Protein 3LMB (pdb70)

Nearest PDB structures (foldseek):
  3lmb-assembly1_B  TM=9.863E-01  e=5.344E-30  Oleispira antarctica RB-8
  8ayv-assembly1_B  TM=9.147E-01  e=9.309E-15  Pseudomonas putida KT2440
  1sh8-assembly1_B  TM=7.689E-01  e=1.883E-09  Pseudomonas aeruginosa
  2qwz-assembly1_B  TM=7.324E-01  e=2.601E-06  Ruegeria sp. TM1040
  3e1e-assembly1_A  TM=7.367E-01  e=4.282E-06  Ruegeria pomeroyi

Secondary structure (DSSP, 8-state):
-PPPPHHHHHHHHHHHHHHH-HHHH---EEEEE-SSEEEEEE-SGGGB-TTSSB-HHHHHHHH------HHHHHHTT---EEEEEEE--B-S---S-EEEEEEPP-HHHHHHHHHHHHHHSEEEEEEEEEEES-TT----TTS--SEEEEEEEEEE--/----SHHHHHHHHHHHHHHH-HHHH---EEEEE-SSEEEEEE-SGGGB-TTSSB-HHHHHHHH------HHHHHHTT---EEEEEEE--B-S---S-EEEEEEPPPHHHHHHHHHHHHHHSEEEEEEEEEE-SSS-----SSSPPSEEEEEEEEEE--

Structure (mmCIF, N/CA/C/O backbone):
data_3LMB
#
_entry.id   3LMB
#
_cell.length_a   58.090
_cell.length_b   72.962
_cell.length_c   79.755
_cell.angle_alpha   90.00
_cell.angle_beta   90.00
_cell.angle_gamma   90.00
#
_symmetry.space_group_name_H-M   'P 21 21 21'
#
loop_
_entity.id
_entity.type
_entity.pdbx_description
1 polymer 'Uncharacterized protein'
2 water water
#
loop_
_atom_site.group_PDB
_atom_site.id
_atom_site.type_symbol
_atom_site.label_atom_id
_atom_site.label_alt_id
_atom_site.label_comp_id
_atom_site.label_asym_id
_atom_site.label_entity_id
_atom_site.label_seq_id
_atom_site.pdbx_PDB_ins_code
_atom_site.Cartn_x
_atom_site.Cartn_y
_atom_site.Cartn_z
_atom_site.occupancy
_atom_site.B_iso_or_equiv
_atom_site.auth_seq_id
_atom_site.auth_comp_id
_atom_site.auth_asym_id
_atom_site.auth_atom_id
_atom_site.pdbx_PDB_model_num
ATOM 9 N N . ASN A 1 2 ? 33.327 11.004 -13.059 1.00 22.96 2 ASN A N 1
ATOM 10 C CA . ASN A 1 2 ? 34.194 11.419 -11.925 1.00 18.59 2 ASN A CA 1
ATOM 11 C C . ASN A 1 2 ? 33.743 10.637 -10.694 1.00 15.55 2 ASN A C 1
ATOM 12 O O . ASN A 1 2 ? 32.646 10.064 -10.669 1.00 13.10 2 ASN A O 1
ATOM 17 N N . ALA A 1 3 ? 34.588 10.627 -9.668 1.00 12.23 3 ALA A N 1
ATOM 18 C CA . ALA A 1 3 ? 34.220 10.125 -8.357 1.00 10.25 3 ALA A CA 1
ATOM 19 C C . ALA A 1 3 ? 33.256 11.092 -7.660 1.00 10.10 3 ALA A C 1
ATOM 20 O O . ALA A 1 3 ? 33.135 12.295 -8.019 1.00 10.31 3 ALA A O 1
ATOM 22 N N . SER A 1 4 ? 32.476 10.641 -6.692 1.00 9.63 4 SER A N 1
ATOM 23 C CA . SER A 1 4 ? 31.642 11.637 -6.043 1.00 10.38 4 SER A CA 1
ATOM 24 C C . SER A 1 4 ? 32.516 12.691 -5.348 1.00 9.23 4 SER A C 1
ATOM 25 O O . SER A 1 4 ? 33.625 12.402 -4.924 1.00 8.15 4 SER A O 1
ATOM 28 N N . LEU A 1 5 ? 31.964 13.888 -5.226 1.00 7.92 5 LEU A N 1
ATOM 29 C CA . LEU A 1 5 ? 32.666 15.020 -4.660 1.00 9.69 5 LEU A CA 1
ATOM 30 C C . LEU A 1 5 ? 32.489 15.008 -3.145 1.00 8.75 5 LEU A C 1
ATOM 31 O O . LEU A 1 5 ? 31.449 14.600 -2.677 1.00 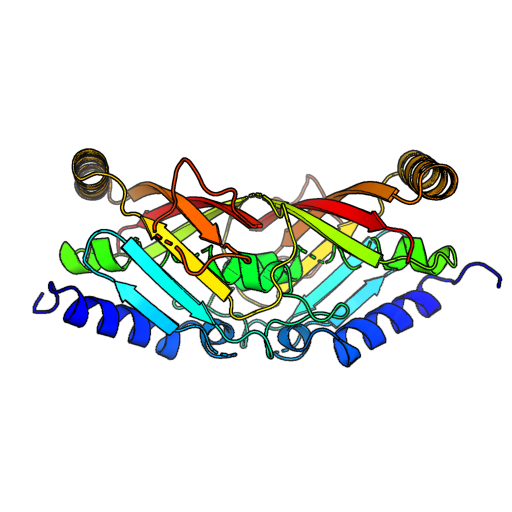6.83 5 LEU A O 1
ATOM 36 N N . THR A 1 6 ? 33.544 15.370 -2.402 1.00 7.84 6 THR A N 1
ATOM 37 C CA . THR A 1 6 ? 33.471 15.506 -0.945 1.00 7.05 6 THR A CA 1
ATOM 38 C C . THR A 1 6 ? 32.761 16.830 -0.575 1.00 8.66 6 THR A C 1
ATOM 39 O O . THR A 1 6 ? 32.521 17.687 -1.449 1.00 8.78 6 THR A O 1
ATOM 43 N N . PRO A 1 7 ? 32.356 16.982 0.715 1.00 10.03 7 PRO A N 1
ATOM 44 C CA . PRO A 1 7 ? 31.615 18.200 1.191 1.00 11.26 7 PRO A CA 1
ATOM 45 C C . PRO A 1 7 ? 32.355 19.533 0.895 1.00 11.64 7 PRO A C 1
ATOM 46 O O . PRO A 1 7 ? 31.748 20.493 0.388 1.00 12.38 7 PRO A O 1
ATOM 50 N N . ASP A 1 8 ? 33.652 19.554 1.110 1.00 12.78 8 ASP A N 1
ATOM 51 C CA . ASP A 1 8 ? 34.508 20.679 0.731 1.00 15.34 8 ASP A CA 1
ATOM 52 C C . ASP A 1 8 ? 34.486 21.023 -0.738 1.00 14.44 8 ASP A C 1
ATOM 53 O O . ASP A 1 8 ? 34.397 22.201 -1.114 1.00 14.51 8 ASP A O 1
ATOM 58 N N . GLN A 1 9 ? 34.663 20.019 -1.582 1.00 12.39 9 GLN A N 1
ATOM 59 C CA . GLN A 1 9 ? 34.633 20.250 -3.036 1.00 11.42 9 GLN A CA 1
ATOM 60 C C . GLN A 1 9 ? 33.308 20.767 -3.493 1.00 12.08 9 GLN A C 1
ATOM 61 O O . GLN A 1 9 ? 33.256 21.693 -4.279 1.00 13.06 9 GLN A O 1
ATOM 67 N N . VAL A 1 10 ? 32.200 20.218 -3.019 1.00 12.31 10 VAL A N 1
ATOM 68 C CA . VAL A 1 10 ? 30.960 20.721 -3.562 1.00 12.77 10 VAL A CA 1
ATOM 69 C C . VAL A 1 10 ? 30.523 22.068 -2.996 1.00 12.98 10 VAL A C 1
ATOM 70 O O . VAL A 1 10 ? 29.841 22.817 -3.666 1.00 12.78 10 VAL A O 1
ATOM 74 N N . SER A 1 11 ? 30.847 22.295 -1.748 1.00 13.54 11 SER A N 1
ATOM 75 C CA . SER A 1 11 ? 30.616 23.554 -1.073 1.00 16.02 11 SER A CA 1
ATOM 76 C C . SER A 1 11 ? 31.246 24.688 -1.922 1.00 16.79 11 SER A C 1
ATOM 77 O O . SER A 1 11 ? 30.599 25.737 -2.172 1.00 16.54 11 SER A O 1
ATOM 80 N N . LYS A 1 12 ? 32.455 24.455 -2.446 1.00 16.17 12 LYS A N 1
ATOM 81 C CA . LYS A 1 12 ? 33.053 25.456 -3.352 1.00 18.46 12 LYS A CA 1
ATOM 82 C C . LYS A 1 12 ? 32.225 25.726 -4.574 1.00 17.74 12 LYS A C 1
ATOM 83 O O . LYS A 1 12 ? 32.168 26.872 -5.053 1.00 17.96 12 LYS A O 1
ATOM 89 N N . LYS A 1 13 ? 31.656 24.667 -5.131 1.00 16.68 13 LYS A N 1
ATOM 90 C CA . LYS A 1 13 ? 30.817 24.811 -6.303 1.00 17.40 13 LYS A CA 1
ATOM 91 C C . LYS A 1 13 ? 29.610 25.688 -5.995 1.00 17.10 13 LYS A C 1
ATOM 92 O O . LYS A 1 13 ? 29.223 26.516 -6.818 1.00 18.15 13 LYS A O 1
ATOM 98 N N . LEU A 1 14 ? 29.007 25.519 -4.826 1.00 16.71 14 LEU A N 1
ATOM 99 C CA . LEU A 1 14 ? 27.807 26.296 -4.540 1.00 16.93 14 LEU A CA 1
ATOM 100 C C . LEU A 1 14 ? 28.226 27.767 -4.260 1.00 17.28 14 LEU A C 1
ATOM 101 O O . LEU A 1 14 ? 27.559 28.696 -4.666 1.00 16.83 14 LEU A O 1
ATOM 106 N N . LYS A 1 15 ? 29.367 27.956 -3.594 1.00 17.34 15 LYS A N 1
ATOM 107 C CA . LYS A 1 15 ? 29.894 29.305 -3.407 1.00 19.43 15 LYS A CA 1
ATOM 108 C C . LYS A 1 15 ? 30.037 30.009 -4.759 1.00 21.07 15 LYS A C 1
ATOM 109 O O . LYS A 1 15 ? 29.519 31.110 -4.949 1.00 21.04 15 LYS A O 1
ATOM 115 N N . GLN A 1 16 ? 30.741 29.370 -5.691 1.00 21.66 16 GLN A N 1
ATOM 116 C CA . GLN A 1 16 ? 30.872 29.890 -7.026 1.00 22.51 16 GLN A CA 1
ATOM 117 C C . GLN A 1 16 ? 29.536 30.135 -7.722 1.00 22.18 16 GLN A C 1
ATOM 118 O O . GLN A 1 16 ? 29.363 31.125 -8.385 1.00 24.46 16 GLN A O 1
ATOM 124 N N . PHE A 1 17 ? 28.607 29.207 -7.629 1.00 22.26 17 PHE A N 1
ATOM 125 C CA . PHE A 1 17 ? 27.284 29.383 -8.173 1.00 22.10 17 PHE A CA 1
ATOM 126 C C . PHE A 1 17 ? 26.551 30.687 -7.670 1.00 22.99 17 PHE A C 1
ATOM 127 O O . PHE A 1 17 ? 26.035 31.477 -8.496 1.00 22.27 17 PHE A O 1
ATOM 135 N N . PHE A 1 18 ? 26.519 30.931 -6.357 1.00 22.00 18 PHE A N 1
ATOM 136 C CA . PHE A 1 18 ? 25.757 32.079 -5.851 1.00 23.67 18 PHE A CA 1
ATOM 137 C C . PHE A 1 18 ? 26.367 33.331 -6.468 1.00 24.75 18 PHE A C 1
ATOM 138 O O . PHE A 1 18 ? 25.667 34.212 -6.977 1.00 25.05 18 PHE A O 1
ATOM 146 N N . SER A 1 19 ? 27.695 33.355 -6.443 1.00 25.44 19 SER A N 1
ATOM 147 C CA . SER A 1 19 ? 28.477 34.440 -6.957 1.00 26.68 19 SER A CA 1
ATOM 148 C C . SER A 1 19 ? 28.269 34.692 -8.476 1.00 26.41 19 SER A C 1
ATOM 149 O O . SER A 1 19 ? 28.065 35.838 -8.903 1.00 27.51 19 SER A O 1
ATOM 152 N N . ASP A 1 20 ? 28.326 33.640 -9.283 1.00 24.44 20 ASP A N 1
ATOM 153 C CA . ASP A 1 20 ? 28.184 33.766 -10.742 1.00 23.03 20 ASP A CA 1
ATOM 154 C C . ASP A 1 20 ? 26.748 34.108 -11.088 1.00 23.02 20 ASP A C 1
ATOM 155 O O . ASP A 1 20 ? 26.516 34.801 -12.063 1.00 20.73 20 ASP A O 1
ATOM 160 N N . HIS A 1 21 ? 25.778 33.578 -10.331 1.00 21.34 21 HIS A N 1
ATOM 161 C CA . HIS A 1 21 ? 24.418 33.574 -10.829 1.00 22.22 21 HIS A CA 1
ATOM 162 C C . HIS A 1 21 ? 23.322 34.310 -10.056 1.00 22.66 21 HIS A C 1
ATOM 163 O O . HIS A 1 21 ? 22.251 34.573 -10.651 1.00 24.56 21 HIS A O 1
ATOM 170 N N . LEU A 1 22 ? 23.520 34.643 -8.791 1.00 20.79 22 LEU A N 1
ATOM 171 C CA . LEU A 1 22 ? 22.352 35.139 -8.011 1.00 20.91 22 LEU A CA 1
ATOM 172 C C . LEU A 1 22 ? 22.735 36.480 -7.447 1.00 19.45 22 LEU A C 1
ATOM 173 O O . LEU A 1 22 ? 23.234 36.514 -6.353 1.00 20.29 22 LEU A O 1
ATOM 178 N N . PRO A 1 23 ? 22.583 37.579 -8.219 1.00 18.94 23 PRO A N 1
ATOM 179 C CA . PRO A 1 23 ? 23.051 38.877 -7.724 1.00 17.81 23 PRO A CA 1
ATOM 180 C C . PRO A 1 23 ? 22.488 39.217 -6.310 1.00 17.40 23 PRO A C 1
ATOM 181 O O . PRO A 1 23 ? 23.184 39.908 -5.502 1.00 16.80 23 PRO A O 1
ATOM 185 N N . ILE A 1 24 ? 21.272 38.751 -6.020 1.00 14.24 24 ILE A N 1
ATOM 186 C CA . ILE A 1 24 ? 20.612 39.019 -4.724 1.00 17.60 24 ILE A CA 1
ATOM 187 C C . ILE A 1 24 ? 21.484 38.470 -3.560 1.00 17.68 24 ILE A C 1
ATOM 188 O O . ILE A 1 24 ? 21.488 39.029 -2.455 1.00 16.58 24 ILE A O 1
ATOM 193 N N . SER A 1 25 ? 22.251 37.392 -3.826 1.00 18.86 25 SER A N 1
ATOM 194 C CA . SER A 1 25 ? 23.053 36.803 -2.749 1.00 18.91 25 SER A CA 1
ATOM 195 C C . SER A 1 25 ? 24.228 37.669 -2.418 1.00 19.02 25 SER A C 1
ATOM 196 O O . SER A 1 25 ? 24.641 37.756 -1.263 1.00 18.98 25 SER A O 1
ATOM 199 N N . GLN A 1 26 ? 24.742 38.369 -3.412 1.00 19.89 26 GLN A N 1
ATOM 200 C CA . GLN A 1 26 ? 25.857 39.268 -3.171 1.00 20.31 26 GLN A CA 1
ATOM 201 C C . GLN A 1 26 ? 25.336 40.533 -2.437 1.00 19.83 26 GLN A C 1
ATOM 202 O O . GLN A 1 26 ? 25.925 40.951 -1.424 1.00 19.11 26 GLN A O 1
ATOM 208 N N . PHE A 1 27 ? 24.217 41.118 -2.894 1.00 16.72 27 PHE A N 1
ATOM 209 C CA . PHE A 1 27 ? 23.581 42.176 -2.096 1.00 16.21 27 PHE A CA 1
ATOM 210 C C . PHE A 1 27 ? 23.363 41.802 -0.580 1.00 16.28 27 PHE A C 1
ATOM 211 O O . PHE A 1 27 ? 23.671 42.567 0.341 1.00 15.81 27 PHE A O 1
ATOM 227 N N . GLY A 1 29 ? 24.894 39.714 1.223 1.00 15.36 29 GLY A N 1
ATOM 228 C CA . GLY A 1 29 ? 26.079 39.202 1.939 1.00 16.21 29 GLY A CA 1
ATOM 229 C C . GLY A 1 29 ? 25.931 37.739 2.325 1.00 17.61 29 GLY A C 1
ATOM 230 O O . GLY A 1 29 ? 26.536 37.277 3.312 1.00 17.58 29 GLY A O 1
ATOM 231 N N . LEU A 1 30 ? 25.151 36.988 1.535 1.00 18.03 30 LEU A N 1
ATOM 232 C CA . LEU A 1 30 ? 24.861 35.601 1.878 1.00 20.80 30 LEU A CA 1
ATOM 233 C C . LEU A 1 30 ? 26.110 34.705 1.651 1.00 21.90 30 LEU A C 1
ATOM 234 O O . LEU A 1 30 ? 26.755 34.839 0.620 1.00 23.11 30 LEU A O 1
ATOM 239 N N . GLU A 1 31 ? 26.469 33.873 2.644 1.00 19.55 31 GLU A N 1
ATOM 240 C CA . GLU A 1 31 ? 27.693 33.080 2.571 1.00 20.42 31 GLU A CA 1
ATOM 241 C C . GLU A 1 31 ? 27.384 31.712 3.068 1.00 18.21 31 GLU A C 1
ATOM 242 O O . GLU A 1 31 ? 26.493 31.534 3.925 1.00 16.73 31 GLU A O 1
ATOM 248 N N . ILE A 1 32 ? 28.140 30.744 2.602 1.00 16.84 32 ILE A N 1
ATOM 249 C CA . ILE A 1 32 ? 28.050 29.402 3.250 1.00 16.60 32 ILE A CA 1
ATOM 250 C C . ILE A 1 32 ? 28.884 29.414 4.525 1.00 17.25 32 ILE A C 1
ATOM 251 O O . ILE A 1 32 ? 30.126 29.564 4.430 1.00 17.80 32 ILE A O 1
ATOM 256 N N . GLU A 1 33 ? 28.266 29.226 5.695 1.00 14.76 33 GLU A N 1
ATOM 257 C CA . GLU A 1 33 ? 29.025 29.125 6.915 1.00 15.32 33 GLU A CA 1
ATOM 258 C C . GLU A 1 33 ? 29.674 27.726 7.038 1.00 15.68 33 GLU A C 1
ATOM 259 O O . GLU A 1 33 ? 30.820 27.621 7.376 1.00 15.28 33 GLU A O 1
ATOM 265 N N . SER A 1 34 ? 28.934 26.658 6.770 1.00 15.64 34 SER A N 1
ATOM 266 C CA . SER A 1 34 ? 29.536 25.319 6.786 1.00 16.07 34 SER A CA 1
ATOM 267 C C . SER A 1 34 ? 28.690 24.348 6.022 1.00 15.71 34 SER A C 1
ATOM 268 O O . SER A 1 34 ? 27.450 24.551 5.896 1.00 15.80 34 SER A O 1
ATOM 271 N N . TYR A 1 35 ? 29.326 23.256 5.578 1.00 14.37 35 TYR A N 1
ATOM 272 C CA . TYR A 1 35 ? 28.589 22.159 4.964 1.00 14.40 35 TYR A CA 1
ATOM 273 C C . TYR A 1 35 ? 29.420 20.953 5.260 1.00 13.85 35 TYR A C 1
ATOM 274 O O . TYR A 1 35 ? 30.598 20.945 4.945 1.00 12.06 35 TYR A O 1
ATOM 283 N N . ASP A 1 36 ? 28.850 19.931 5.888 1.00 14.88 36 ASP A N 1
ATOM 284 C CA . ASP A 1 36 ? 29.656 18.737 6.206 1.00 15.43 36 ASP A CA 1
ATOM 285 C C . ASP A 1 36 ? 29.035 17.528 5.544 1.00 15.54 36 ASP A C 1
ATOM 286 O O . ASP A 1 36 ? 29.347 16.425 5.931 1.00 16.66 36 ASP A O 1
ATOM 291 N N . GLY A 1 37 ? 28.149 17.683 4.552 1.00 13.78 37 GLY A N 1
ATOM 292 C CA . GLY A 1 37 ? 27.473 16.495 3.980 1.00 14.33 37 GLY A CA 1
ATOM 293 C C . GLY A 1 37 ? 26.075 16.218 4.536 1.00 15.08 37 GLY A C 1
ATOM 294 O O . GLY A 1 37 ? 25.222 15.663 3.823 1.00 14.40 37 GLY A O 1
ATOM 295 N N . ASP A 1 38 ? 25.842 16.578 5.802 1.00 14.35 38 ASP A N 1
ATOM 296 C CA . ASP A 1 38 ? 24.535 16.308 6.479 1.00 15.70 38 ASP A CA 1
ATOM 297 C C . ASP A 1 38 ? 23.793 17.615 6.762 1.00 13.72 38 ASP A C 1
ATOM 298 O O . ASP A 1 38 ? 22.588 17.603 6.803 1.00 13.16 38 ASP A O 1
ATOM 303 N N . THR A 1 39 ? 24.537 18.707 6.921 1.00 12.22 39 THR A N 1
ATOM 304 C CA . THR A 1 39 ? 23.953 20.012 7.316 1.00 13.53 39 THR A CA 1
ATOM 305 C C . THR A 1 39 ? 24.588 21.135 6.514 1.00 13.62 39 THR A C 1
ATOM 306 O O . THR A 1 39 ? 25.822 21.194 6.407 1.00 11.57 39 THR A O 1
ATOM 310 N N . LEU A 1 40 ? 23.741 22.020 5.967 1.00 13.23 40 LEU A N 1
ATOM 311 C CA . LEU A 1 40 ? 24.181 23.200 5.307 1.00 13.07 40 LEU A CA 1
ATOM 312 C C . LEU A 1 40 ? 23.757 24.365 6.204 1.00 13.67 40 LEU A C 1
ATOM 313 O O . LEU A 1 40 ? 22.561 24.483 6.536 1.00 13.35 40 LEU A O 1
ATOM 318 N N . ILE A 1 41 ? 24.713 25.234 6.568 1.00 12.96 41 ILE A N 1
ATOM 319 C CA . ILE A 1 41 ? 24.372 26.495 7.235 1.00 14.17 41 ILE A CA 1
ATOM 320 C C . ILE A 1 41 ? 24.741 27.681 6.369 1.00 14.56 41 ILE A C 1
ATOM 321 O O . ILE A 1 41 ? 25.922 27.839 6.020 1.00 13.95 41 ILE A O 1
ATOM 326 N N . LEU A 1 42 ? 23.765 28.541 6.052 1.00 13.46 42 LEU A N 1
ATOM 327 C CA . LEU A 1 42 ? 24.060 29.804 5.359 1.00 14.29 42 LEU A CA 1
ATOM 328 C C . LEU A 1 42 ? 23.971 30.937 6.298 1.00 14.92 42 LEU A C 1
ATOM 329 O O . LEU A 1 42 ? 23.183 30.857 7.233 1.00 16.14 42 LEU A O 1
ATOM 334 N N . THR A 1 43 ? 24.772 32.012 6.098 1.00 16.32 43 THR A N 1
ATOM 335 C CA . THR A 1 43 ? 24.722 33.177 6.987 1.00 16.83 43 THR A CA 1
ATOM 336 C C . THR A 1 43 ? 24.656 34.465 6.183 1.00 16.24 43 THR A C 1
ATOM 337 O O . THR A 1 43 ? 25.233 34.544 5.107 1.00 15.82 43 THR A O 1
ATOM 341 N N . ALA A 1 44 ? 24.111 35.511 6.788 1.00 14.72 44 ALA A N 1
ATOM 342 C CA . A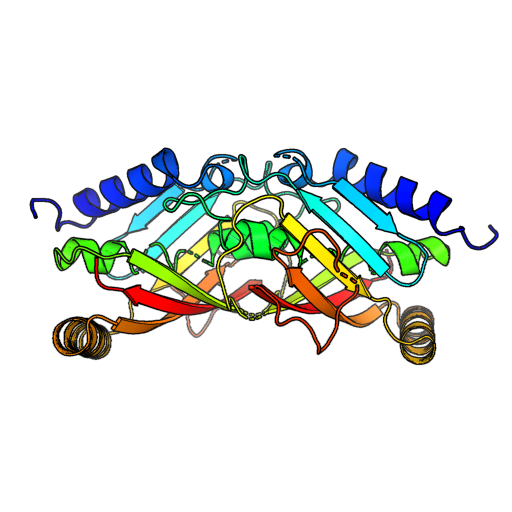LA A 1 44 ? 24.090 36.838 6.119 1.00 15.00 44 ALA A CA 1
ATOM 343 C C . ALA A 1 44 ? 24.055 37.896 7.179 1.00 13.88 44 ALA A C 1
ATOM 344 O O . ALA A 1 44 ? 23.440 37.700 8.224 1.00 16.08 44 ALA A O 1
ATOM 346 N N . PRO A 1 45 ? 24.761 39.011 6.963 1.00 13.40 45 PRO A N 1
ATOM 347 C CA . PRO A 1 45 ? 24.661 40.039 7.980 1.00 11.91 45 PRO A CA 1
ATOM 348 C C . PRO A 1 45 ? 23.282 40.677 8.011 1.00 12.75 45 PRO A C 1
ATOM 349 O O . PRO A 1 45 ? 22.528 40.619 7.022 1.00 12.61 45 PRO A O 1
ATOM 353 N N . LEU A 1 46 ? 22.976 41.330 9.132 1.00 13.36 46 LEU A N 1
ATOM 354 C CA . LEU A 1 46 ? 21.699 41.996 9.306 1.00 14.63 46 LEU A CA 1
ATOM 355 C C . LEU A 1 46 ? 21.514 43.247 8.432 1.00 14.88 46 LEU A C 1
ATOM 356 O O . LEU A 1 46 ? 20.397 43.473 7.934 1.00 13.16 46 LEU A O 1
ATOM 361 N N . GLU A 1 47 ? 22.580 44.059 8.279 1.00 14.33 47 GLU A N 1
ATOM 362 C CA . GLU A 1 47 ? 22.410 45.408 7.696 1.00 15.22 47 GLU A CA 1
ATOM 363 C C . GLU A 1 47 ? 21.687 45.449 6.299 1.00 14.84 47 GLU A C 1
ATOM 364 O O . GLU A 1 47 ? 20.796 46.269 6.091 1.00 15.72 47 GLU A O 1
ATOM 370 N N . PRO A 1 48 ? 22.048 44.569 5.358 1.00 13.59 48 PRO A N 1
ATOM 371 C CA . PRO A 1 48 ? 21.320 44.654 4.068 1.00 14.45 48 PRO A CA 1
ATOM 372 C C . PRO A 1 48 ? 19.896 44.065 4.148 1.00 15.08 48 PRO A C 1
ATOM 373 O O . PRO A 1 48 ? 19.055 44.310 3.263 1.00 13.87 48 PRO A O 1
ATOM 377 N N . ASN A 1 49 ? 19.646 43.301 5.216 1.00 13.94 49 ASN A N 1
ATOM 378 C CA . ASN A 1 49 ? 18.460 42.486 5.352 1.00 13.79 49 ASN A CA 1
ATOM 379 C C . ASN A 1 49 ? 17.517 42.976 6.443 1.00 14.35 49 ASN A C 1
ATOM 380 O O . ASN A 1 49 ? 16.735 42.190 6.980 1.00 14.46 49 ASN A O 1
ATOM 385 N N . ILE A 1 50 ? 17.581 44.272 6.730 1.00 13.33 50 ILE A N 1
ATOM 386 C CA . ILE A 1 50 ? 16.955 44.844 7.897 1.00 14.10 50 ILE A CA 1
ATOM 387 C C . ILE A 1 50 ? 15.588 45.411 7.492 1.00 14.32 50 ILE A C 1
ATOM 388 O O . ILE A 1 50 ? 15.314 45.643 6.284 1.00 14.18 50 ILE A O 1
ATOM 393 N N . ASN A 1 51 ? 14.731 45.633 8.487 1.00 15.56 51 ASN A N 1
ATOM 394 C CA . ASN A 1 51 ? 13.396 46.247 8.282 1.00 15.92 51 ASN A CA 1
ATOM 395 C C . ASN A 1 51 ? 13.331 47.526 9.091 1.00 16.05 51 ASN A C 1
ATOM 396 O O . ASN A 1 51 ? 14.357 48.006 9.600 1.00 14.99 51 ASN A O 1
ATOM 401 N N . ASP A 1 52 ? 12.127 48.049 9.266 1.00 16.70 52 ASP A N 1
ATOM 402 C CA . ASP A 1 52 ? 11.925 49.294 10.029 1.00 19.09 52 ASP A CA 1
ATOM 403 C C . ASP A 1 52 ? 12.148 49.155 11.523 1.00 20.11 52 ASP A C 1
ATOM 404 O O . ASP A 1 52 ? 12.314 50.142 12.190 1.00 19.81 52 ASP A O 1
ATOM 409 N N . LYS A 1 53 ? 12.133 47.937 12.056 1.00 20.41 53 LYS A N 1
ATOM 410 C CA . LYS A 1 53 ? 12.217 47.761 13.487 1.00 22.43 53 LYS A CA 1
ATOM 411 C C . LYS A 1 53 ? 13.642 47.402 13.836 1.00 22.31 53 LYS A C 1
ATOM 412 O O . LYS A 1 53 ? 13.886 46.985 14.944 1.00 21.35 53 LYS A O 1
ATOM 418 N N . GLN A 1 54 ? 14.587 47.536 12.902 1.00 22.29 54 GLN A N 1
ATOM 419 C CA . GLN A 1 54 ? 15.960 47.093 13.176 1.00 23.64 54 GLN A CA 1
ATOM 420 C C . GLN A 1 54 ? 16.103 45.574 13.386 1.00 22.10 54 GLN A C 1
ATOM 421 O O . GLN A 1 54 ? 17.028 45.136 14.061 1.00 23.14 54 GLN A O 1
ATOM 427 N N . THR A 1 55 ? 15.197 44.768 12.837 1.00 19.52 55 THR A N 1
ATOM 428 C CA . THR A 1 55 ? 15.330 43.335 12.927 1.00 18.74 55 THR A CA 1
ATOM 429 C C . THR A 1 55 ? 15.391 42.817 11.471 1.00 17.82 55 THR A C 1
ATOM 430 O O . THR A 1 55 ? 15.283 43.624 10.550 1.00 17.82 55 THR A O 1
ATOM 434 N N . ALA A 1 56 ? 15.559 41.514 11.267 1.00 15.73 56 ALA A N 1
ATOM 435 C CA . ALA A 1 56 ? 15.629 40.962 9.898 1.00 15.52 56 ALA A CA 1
ATOM 436 C C . ALA A 1 56 ? 14.274 41.060 9.194 1.00 15.86 56 ALA A C 1
ATOM 437 O O . ALA A 1 56 ? 13.237 40.698 9.787 1.00 16.49 56 ALA A O 1
ATOM 439 N N . PHE A 1 57 ? 14.253 41.617 7.981 1.00 14.47 57 PHE A N 1
ATOM 440 C CA . PHE A 1 57 ? 13.055 41.699 7.168 1.00 13.87 57 PHE A CA 1
ATOM 441 C C . PHE A 1 57 ? 12.559 40.264 6.800 1.00 14.70 57 PHE A C 1
ATOM 442 O O . PHE A 1 57 ? 13.384 39.420 6.418 1.00 14.17 57 PHE A O 1
ATOM 450 N N . GLY A 1 58 ? 11.245 40.003 6.849 1.00 12.68 58 GLY A N 1
ATOM 451 C CA . GLY A 1 58 ? 10.730 38.624 6.586 1.00 13.14 58 GLY A CA 1
ATOM 452 C C . GLY A 1 58 ? 11.064 38.062 5.210 1.00 14.10 58 GLY A C 1
ATOM 453 O O . GLY A 1 58 ? 11.230 36.859 5.022 1.00 15.10 58 GLY A O 1
ATOM 454 N N . GLY A 1 59 ? 11.183 38.940 4.234 1.00 15.64 59 GLY A N 1
ATOM 455 C CA . GLY A 1 59 ? 11.589 38.584 2.860 1.00 14.58 59 GLY A CA 1
ATOM 456 C C . GLY A 1 59 ? 13.035 38.105 2.770 1.00 16.06 59 GLY A C 1
ATOM 457 O O . GLY A 1 59 ? 13.334 37.173 1.999 1.00 15.18 59 GLY A O 1
ATOM 458 N N . SER A 1 60 ? 13.924 38.691 3.587 1.00 13.94 60 SER A N 1
ATOM 459 C CA . SER A 1 60 ? 15.320 38.278 3.581 1.00 14.42 60 SER A CA 1
ATOM 460 C C . SER A 1 60 ? 15.423 36.956 4.315 1.00 13.82 60 SER A C 1
ATOM 461 O O . SER A 1 60 ? 16.232 36.083 3.950 1.00 13.41 60 SER A O 1
ATOM 464 N N . LEU A 1 61 ? 14.617 36.815 5.377 1.00 11.84 61 LEU A N 1
ATOM 465 C CA . LEU A 1 61 ? 14.556 35.544 6.075 1.00 11.11 61 LEU A CA 1
ATOM 466 C C . LEU A 1 61 ? 14.121 34.406 5.118 1.00 11.00 61 LEU A C 1
ATOM 467 O O . LEU A 1 61 ? 14.694 33.298 5.097 1.00 11.51 61 LEU A O 1
ATOM 472 N N . TYR A 1 62 ? 13.070 34.663 4.350 1.00 11.72 62 TYR A N 1
ATOM 473 C CA . TYR A 1 62 ? 12.641 33.717 3.328 1.00 11.57 62 TYR A CA 1
ATOM 474 C C . TYR A 1 62 ? 13.747 33.447 2.313 1.00 12.28 62 TYR A C 1
ATOM 475 O O . TYR A 1 62 ? 13.997 32.274 1.919 1.00 11.67 62 TYR A O 1
ATOM 484 N N . ASN A 1 63 ? 14.393 34.489 1.814 1.00 10.65 63 ASN A N 1
ATOM 485 C CA . ASN A 1 63 ? 15.507 34.234 0.852 1.00 12.35 63 ASN A CA 1
ATOM 486 C C . ASN A 1 63 ? 16.583 33.344 1.439 1.00 12.35 63 ASN A C 1
ATOM 487 O O . ASN A 1 63 ? 17.042 32.435 0.779 1.00 13.81 63 ASN A O 1
ATOM 492 N N . ALA A 1 64 ? 16.948 33.550 2.697 1.00 12.57 64 ALA A N 1
ATOM 493 C CA . ALA A 1 64 ? 18.026 32.721 3.263 1.00 12.18 64 ALA A CA 1
ATOM 494 C C . ALA A 1 64 ? 17.567 31.243 3.348 1.00 12.17 64 ALA A C 1
ATOM 495 O O . ALA A 1 64 ? 18.339 30.315 3.095 1.00 11.22 64 ALA A O 1
ATOM 497 N N . ALA A 1 65 ? 16.315 31.005 3.762 1.00 12.30 65 ALA A N 1
ATOM 498 C CA . ALA A 1 65 ? 15.856 29.621 3.967 1.00 10.84 65 ALA A CA 1
ATOM 499 C C . ALA A 1 65 ? 15.626 28.948 2.597 1.00 13.23 65 ALA A C 1
ATOM 500 O O . ALA A 1 65 ? 15.895 27.754 2.423 1.00 15.15 65 ALA A O 1
ATOM 502 N N . VAL A 1 66 ? 15.007 29.681 1.657 1.00 11.60 66 VAL A N 1
ATOM 503 C CA . VAL A 1 66 ? 14.710 29.112 0.329 1.00 12.77 66 VAL A CA 1
ATOM 504 C C . VAL A 1 66 ? 16.019 28.738 -0.371 1.00 13.29 66 VAL A C 1
ATOM 505 O O . VAL A 1 66 ? 16.068 27.723 -1.045 1.00 14.06 66 VAL A O 1
ATOM 517 N N . ALA A 1 68 ? 18.981 28.119 1.316 1.00 12.50 68 ALA A N 1
ATOM 518 C CA . ALA A 1 68 ? 19.584 27.061 2.083 1.00 13.03 68 ALA A CA 1
ATOM 519 C C . ALA A 1 68 ? 19.049 25.685 1.582 1.00 13.45 68 ALA A C 1
ATOM 520 O O . ALA A 1 68 ? 19.826 24.785 1.330 1.00 13.05 68 ALA A O 1
ATOM 522 N N . CYS A 1 69 ? 17.731 25.549 1.398 1.00 13.01 69 CYS A N 1
ATOM 523 C CA . CYS A 1 69 ? 17.167 24.268 0.904 1.00 13.39 69 CYS A CA 1
ATOM 524 C C . CYS A 1 69 ? 17.535 24.021 -0.584 1.00 13.74 69 CYS A C 1
ATOM 525 O O . CYS A 1 69 ? 17.864 22.873 -0.972 1.00 14.05 69 CYS A O 1
ATOM 528 N N . TRP A 1 70 ? 17.494 25.084 -1.398 1.00 12.75 70 TRP A N 1
ATOM 529 C CA . TRP A 1 70 ? 17.879 25.000 -2.844 1.00 12.92 70 TRP A CA 1
ATOM 530 C C . TRP A 1 70 ? 19.370 24.577 -2.843 1.00 12.88 70 TRP A C 1
ATOM 531 O O . TRP A 1 70 ? 19.719 23.611 -3.510 1.00 14.19 70 TRP A O 1
ATOM 542 N N . GLY A 1 71 ? 20.188 25.219 -2.009 1.00 13.92 71 GLY A N 1
ATOM 543 C CA . GLY A 1 71 ? 21.613 24.871 -1.837 1.00 14.57 71 GLY A CA 1
ATOM 544 C C . GLY A 1 71 ? 21.847 23.424 -1.492 1.00 14.03 71 GLY A C 1
ATOM 545 O O . GLY A 1 71 ? 22.644 22.746 -2.119 1.00 13.66 71 GLY A O 1
ATOM 554 N N . VAL A 1 73 ? 19.892 20.834 -2.058 1.00 14.85 73 VAL A N 1
ATOM 555 C CA . VAL A 1 73 ? 19.523 20.007 -3.225 1.00 13.44 73 VAL A CA 1
ATOM 556 C C . VAL A 1 73 ? 20.623 20.107 -4.292 1.00 12.62 73 VAL A C 1
ATOM 557 O O . VAL A 1 73 ? 21.040 19.129 -4.904 1.00 12.12 73 VAL A O 1
ATOM 561 N N . TYR A 1 74 ? 21.097 21.302 -4.530 1.00 13.97 74 TYR A N 1
ATOM 562 C CA . TYR A 1 74 ? 22.181 21.488 -5.492 1.00 13.90 74 TYR A CA 1
ATOM 563 C C . TYR A 1 74 ? 23.414 20.691 -5.003 1.00 13.50 74 TYR A C 1
ATOM 564 O O . TYR A 1 74 ? 24.054 20.037 -5.787 1.00 14.66 74 TYR A O 1
ATOM 573 N N . LEU A 1 75 ? 23.759 20.784 -3.710 1.00 13.01 75 LEU A N 1
ATOM 574 C CA . LEU A 1 75 ? 24.938 20.040 -3.169 1.00 14.11 75 LEU A CA 1
ATOM 575 C C . LEU A 1 75 ? 24.818 18.531 -3.349 1.00 14.19 75 LEU A C 1
ATOM 576 O O . LEU A 1 75 ? 25.774 17.864 -3.804 1.00 14.92 75 LEU A O 1
ATOM 581 N N . LYS A 1 76 ? 23.640 17.998 -3.072 1.00 13.51 76 LYS A N 1
ATOM 582 C CA . LYS A 1 76 ? 23.454 16.522 -3.241 1.00 14.90 76 LYS A CA 1
ATOM 583 C C . LYS A 1 76 ? 23.543 16.083 -4.714 1.00 15.60 76 LYS A C 1
ATOM 584 O O . LYS A 1 76 ? 24.118 15.030 -5.064 1.00 14.63 76 LYS A O 1
ATOM 590 N N . THR A 1 77 ? 22.942 16.896 -5.584 1.00 14.18 77 THR A N 1
ATOM 591 C CA . THR A 1 77 ? 22.950 16.663 -7.023 1.00 17.14 77 THR A CA 1
ATOM 592 C C . THR A 1 77 ? 24.403 16.681 -7.569 1.00 15.04 77 THR A C 1
ATOM 593 O O . THR A 1 77 ? 24.833 15.775 -8.295 1.00 15.42 77 THR A O 1
ATOM 597 N N . GLN A 1 78 ? 25.152 17.715 -7.196 1.00 15.38 78 GLN A N 1
ATOM 598 C CA . GLN A 1 78 ? 26.563 17.864 -7.576 1.00 16.65 78 GLN A CA 1
ATOM 599 C C . GLN A 1 78 ? 27.436 16.810 -7.026 1.00 16.88 78 GLN A C 1
ATOM 600 O O . GLN A 1 78 ? 28.307 16.326 -7.753 1.00 17.15 78 GLN A O 1
ATOM 606 N N . GLU A 1 79 ? 27.237 16.455 -5.754 1.00 17.27 79 GLU A N 1
ATOM 607 C CA . GLU A 1 79 ? 28.061 15.392 -5.128 1.00 19.62 79 GLU A CA 1
ATOM 608 C C . GLU A 1 79 ? 27.985 14.174 -5.975 1.00 19.95 79 GLU A C 1
ATOM 609 O O . GLU A 1 79 ? 28.926 13.454 -6.107 1.00 21.38 79 GLU A O 1
ATOM 615 N N . GLU A 1 80 ? 26.834 14.000 -6.586 1.00 22.74 80 GLU A N 1
ATOM 616 C CA . GLU A 1 80 ? 26.526 12.824 -7.337 1.00 25.36 80 GLU A CA 1
ATOM 617 C C . GLU A 1 80 ? 26.811 12.970 -8.842 1.00 24.63 80 GLU A C 1
ATOM 618 O O . GLU A 1 80 ? 26.497 12.064 -9.603 1.00 23.44 80 GLU A O 1
ATOM 624 N N . ASN A 1 81 ? 27.409 14.103 -9.258 1.00 24.63 81 ASN A N 1
ATOM 625 C CA . ASN A 1 81 ? 27.730 14.369 -10.675 1.00 24.56 81 ASN A CA 1
ATOM 626 C C . ASN A 1 81 ? 26.520 14.276 -11.590 1.00 24.78 81 ASN A C 1
ATOM 627 O O . ASN A 1 81 ? 26.595 13.769 -12.691 1.00 23.75 81 ASN A O 1
ATOM 632 N N . ILE A 1 82 ? 25.394 14.767 -11.108 1.00 25.39 82 ILE A N 1
ATOM 633 C CA . ILE A 1 82 ? 24.163 14.832 -11.914 1.00 26.19 82 ILE A CA 1
ATOM 634 C C . ILE A 1 82 ? 24.114 16.198 -12.618 1.00 25.56 82 ILE A C 1
ATOM 635 O O . ILE A 1 82 ? 24.316 17.233 -11.982 1.00 26.09 82 ILE A O 1
ATOM 640 N N . ALA A 1 83 ? 23.925 16.187 -13.930 1.00 25.59 83 ALA A N 1
ATOM 641 C CA . ALA A 1 83 ? 23.705 17.432 -14.692 1.00 26.34 83 ALA A CA 1
ATOM 642 C C . ALA A 1 83 ? 22.182 17.646 -14.763 1.00 26.21 83 ALA A C 1
ATOM 643 O O . ALA A 1 83 ? 21.463 16.773 -15.244 1.00 25.80 83 ALA A O 1
ATOM 645 N N . CYS A 1 84 ? 21.696 18.768 -14.239 1.00 26.79 84 CYS A N 1
ATOM 646 C CA . CYS A 1 84 ? 20.237 19.008 -14.191 1.00 27.07 84 CYS A CA 1
ATOM 647 C C . CYS A 1 84 ? 19.906 20.480 -14.050 1.00 26.86 84 CYS A C 1
ATOM 648 O O . CYS A 1 84 ? 20.758 21.271 -13.712 1.00 27.20 84 CYS A O 1
ATOM 651 N N . ASN A 1 85 ? 18.667 20.848 -14.335 1.00 27.74 85 ASN A N 1
ATOM 652 C CA . ASN A 1 85 ? 18.150 22.156 -13.876 1.00 29.59 85 ASN A CA 1
ATOM 653 C C . ASN A 1 85 ? 17.340 21.992 -12.606 1.00 27.65 85 ASN A C 1
ATOM 654 O O . ASN A 1 85 ? 16.598 21.018 -12.465 1.00 28.51 85 ASN A O 1
ATOM 659 N N . GLN A 1 86 ? 17.445 22.958 -11.709 1.00 26.97 86 GLN A N 1
ATOM 660 C CA . GLN A 1 86 ? 16.789 22.845 -10.421 1.00 25.57 86 GLN A CA 1
ATOM 661 C C . GLN A 1 86 ? 15.951 24.077 -10.088 1.00 25.35 86 GLN A C 1
ATOM 662 O O . GLN A 1 86 ? 16.482 25.200 -10.069 1.00 25.20 86 GLN A O 1
ATOM 668 N N . VAL A 1 87 ? 14.662 23.860 -9.764 1.00 24.44 87 VAL A N 1
ATOM 669 C CA . VAL A 1 87 ? 13.715 24.997 -9.541 1.00 21.21 87 VAL A CA 1
ATOM 670 C C . VAL A 1 87 ? 13.050 24.798 -8.184 1.00 20.05 87 VAL A C 1
ATOM 671 O O . VAL A 1 87 ? 12.926 23.637 -7.757 1.00 20.88 87 VAL A O 1
ATOM 675 N N . VAL A 1 88 ? 12.649 25.865 -7.491 1.00 17.69 88 VAL A N 1
ATOM 676 C CA . VAL A 1 88 ? 11.729 25.684 -6.378 1.00 18.12 88 VAL A CA 1
ATOM 677 C C . VAL A 1 88 ? 10.322 25.581 -6.975 1.00 16.79 88 VAL A C 1
ATOM 678 O O . VAL A 1 88 ? 9.969 26.326 -7.897 1.00 17.33 88 VAL A O 1
ATOM 682 N N . THR A 1 89 ? 9.494 24.818 -6.319 1.00 14.40 89 THR A N 1
ATOM 683 C CA . THR A 1 89 ? 8.150 24.509 -6.706 1.00 14.01 89 THR A CA 1
ATOM 684 C C . THR A 1 89 ? 7.192 25.025 -5.594 1.00 13.57 89 THR A C 1
ATOM 685 O O . THR A 1 89 ? 6.005 25.408 -5.842 1.00 12.83 89 THR A O 1
ATOM 689 N N . GLU A 1 90 ? 7.696 25.047 -4.365 1.00 12.32 90 GLU A N 1
ATOM 690 C CA . GLU A 1 90 ? 6.898 25.572 -3.255 1.00 13.73 90 GLU A CA 1
ATOM 691 C C . GLU A 1 90 ? 7.779 25.993 -2.108 1.00 13.80 90 GLU A C 1
ATOM 692 O O . GLU A 1 90 ? 8.780 25.334 -1.837 1.00 14.23 90 GLU A O 1
ATOM 698 N N . GLY A 1 91 ? 7.430 27.103 -1.434 1.00 14.00 91 GLY A N 1
ATOM 699 C CA . GLY A 1 91 ? 8.181 27.566 -0.272 1.00 13.48 91 GLY A CA 1
ATOM 700 C C . GLY A 1 91 ? 7.260 28.225 0.772 1.00 13.07 91 GLY A C 1
ATOM 701 O O . GLY A 1 91 ? 6.639 29.251 0.493 1.00 14.70 91 GLY A O 1
ATOM 702 N N . ASN A 1 92 ? 7.135 27.619 1.948 1.00 12.15 92 ASN A N 1
ATOM 703 C CA . ASN A 1 92 ? 6.265 28.119 2.979 1.00 11.54 92 ASN A CA 1
ATOM 704 C C . ASN A 1 92 ? 7.016 28.518 4.246 1.00 12.15 92 ASN A C 1
ATOM 705 O O . ASN A 1 92 ? 7.795 27.742 4.734 1.00 11.24 92 ASN A O 1
ATOM 718 N N . LYS A 1 94 ? 6.717 30.277 8.266 1.00 12.08 94 LYS A N 1
ATOM 719 C CA . LYS A 1 94 ? 5.963 30.711 9.459 1.00 13.25 94 LYS A CA 1
ATOM 720 C C . LYS A 1 94 ? 6.959 31.601 10.239 1.00 15.26 94 LYS A C 1
ATOM 721 O O . LYS A 1 94 ? 8.098 31.127 10.522 1.00 13.11 94 LYS A O 1
ATOM 727 N N . TYR A 1 95 ? 6.552 32.838 10.588 1.00 13.76 95 TYR A N 1
ATOM 728 C CA . TYR A 1 95 ? 7.423 33.751 11.352 1.00 15.88 95 TYR A CA 1
ATOM 729 C C . TYR A 1 95 ? 7.035 33.678 12.817 1.00 16.11 95 TYR A C 1
ATOM 730 O O . TYR A 1 95 ? 5.929 33.989 13.161 1.00 18.25 95 TYR A O 1
ATOM 739 N N . ILE A 1 96 ? 7.907 33.219 13.664 1.00 16.08 96 ILE A N 1
ATOM 740 C CA . ILE A 1 96 ? 7.556 32.943 15.021 1.00 16.06 96 ILE A CA 1
ATOM 741 C C . ILE A 1 96 ? 8.108 34.063 15.872 1.00 16.50 96 ILE A C 1
ATOM 742 O O . ILE A 1 96 ? 7.405 34.549 16.743 1.00 15.45 96 ILE A O 1
ATOM 747 N N . ALA A 1 97 ? 9.351 34.502 15.630 1.00 14.48 97 ALA A N 1
ATOM 748 C CA . ALA A 1 97 ? 9.920 35.584 16.452 1.00 15.21 97 ALA A CA 1
ATOM 749 C C . ALA A 1 97 ? 10.907 36.390 15.623 1.00 14.98 97 ALA A C 1
ATOM 750 O O . ALA A 1 97 ? 11.386 35.893 14.627 1.00 15.02 97 ALA A O 1
ATOM 752 N N . PRO A 1 98 ? 11.217 37.637 16.027 1.00 16.58 98 PRO A N 1
ATOM 753 C CA . PRO A 1 98 ? 12.198 38.457 15.313 1.00 16.27 98 PRO A CA 1
ATOM 754 C C . PRO A 1 98 ? 13.606 37.833 15.260 1.00 15.60 98 PRO A C 1
ATOM 755 O O . PRO A 1 98 ? 14.024 37.083 16.152 1.00 14.26 98 PRO A O 1
ATOM 759 N N . VAL A 1 99 ? 14.336 38.142 14.202 1.00 15.36 99 VAL A N 1
ATOM 760 C CA . VAL A 1 99 ? 15.759 37.808 14.176 1.00 14.42 99 VAL A CA 1
ATOM 761 C C . VAL A 1 99 ? 16.488 39.137 14.382 1.00 15.71 99 VAL A C 1
ATOM 762 O O . VAL A 1 99 ? 16.286 40.098 13.603 1.00 14.15 99 VAL A O 1
ATOM 766 N N . TYR A 1 100 ? 17.355 39.176 15.398 1.00 14.43 100 TYR A N 1
ATOM 767 C CA . TYR A 1 100 ? 17.864 40.446 15.882 1.00 16.70 100 TYR A CA 1
ATOM 768 C C . TYR A 1 100 ? 19.294 40.796 15.407 1.00 16.93 100 TYR A C 1
ATOM 769 O O . TYR A 1 100 ? 19.750 41.926 15.617 1.00 17.26 100 TYR A O 1
ATOM 778 N N . GLY A 1 101 ? 20.023 39.837 14.857 1.00 16.46 101 GLY A N 1
ATOM 779 C CA . GLY A 1 101 ? 21.349 40.158 14.351 1.00 15.83 101 GLY A CA 1
ATOM 780 C C . GLY A 1 101 ? 21.597 39.310 13.131 1.00 15.71 101 GLY A C 1
ATOM 781 O O . GLY A 1 101 ? 20.740 39.195 12.258 1.00 15.26 101 GLY A O 1
ATOM 782 N N . ARG A 1 102 ? 22.765 38.668 13.107 1.00 15.16 102 ARG A N 1
ATOM 783 C CA . ARG A 1 102 ? 23.169 37.831 12.012 1.00 15.45 102 ARG A CA 1
ATOM 784 C C . ARG A 1 102 ? 22.168 36.701 11.743 1.00 14.64 102 ARG A C 1
ATOM 785 O O . ARG A 1 102 ? 21.646 36.078 12.651 1.00 15.59 102 ARG A O 1
ATOM 793 N N . ILE A 1 103 ? 21.901 36.468 10.478 1.00 14.57 103 ILE A N 1
ATOM 794 C CA . ILE A 1 103 ? 20.924 35.501 10.046 1.00 15.15 103 ILE A CA 1
ATOM 795 C C . ILE A 1 103 ? 21.644 34.182 9.721 1.00 16.73 103 ILE A C 1
ATOM 796 O O . ILE A 1 103 ? 22.547 34.188 8.882 1.00 17.18 103 ILE A O 1
ATOM 801 N N . ARG A 1 104 ? 21.240 33.088 10.366 1.00 15.80 104 ARG A N 1
ATOM 802 C CA . ARG A 1 104 ? 21.830 31.770 10.073 1.00 17.21 104 ARG A CA 1
ATOM 803 C C . ARG A 1 104 ? 20.702 30.787 9.747 1.00 15.38 104 ARG A C 1
ATOM 804 O O . ARG A 1 104 ? 19.849 30.545 10.584 1.00 15.63 104 ARG A O 1
ATOM 812 N N . ALA A 1 105 ? 20.704 30.255 8.542 1.00 15.15 105 ALA A N 1
ATOM 813 C CA . ALA A 1 105 ? 19.625 29.382 8.121 1.00 15.27 105 ALA A CA 1
ATOM 814 C C . ALA A 1 105 ? 20.252 28.008 8.028 1.00 14.97 105 ALA A C 1
ATOM 815 O O . ALA A 1 105 ? 21.285 27.831 7.344 1.00 14.89 105 ALA A O 1
ATOM 817 N N . ILE A 1 106 ? 19.602 27.055 8.671 1.00 13.00 106 ILE A N 1
ATOM 818 C CA . ILE A 1 106 ? 20.098 25.722 8.780 1.00 12.44 106 ILE A CA 1
ATOM 819 C C . ILE A 1 106 ? 19.164 24.765 8.038 1.00 12.98 106 ILE A C 1
ATOM 820 O O . ILE A 1 106 ? 17.962 24.763 8.263 1.00 12.23 106 ILE A O 1
ATOM 825 N N . CYS A 1 107 ? 19.747 23.901 7.217 1.00 12.17 107 CYS A N 1
ATOM 826 C CA . CYS A 1 107 ? 18.983 22.907 6.451 1.00 14.05 107 CYS A CA 1
ATOM 827 C C . CYS A 1 107 ? 19.728 21.553 6.615 1.00 13.34 107 CYS A C 1
ATOM 828 O O . CYS A 1 107 ? 20.963 21.527 6.404 1.00 11.94 107 CYS A O 1
ATOM 831 N N . HIS A 1 108 ? 19.005 20.446 6.847 1.00 14.07 108 HIS A N 1
ATOM 832 C CA . HIS A 1 108 ? 19.595 19.076 6.852 1.00 15.34 108 HIS A CA 1
ATOM 833 C C . HIS A 1 108 ? 19.326 18.288 5.549 1.00 16.25 108 HIS A C 1
ATOM 834 O O . HIS A 1 108 ? 18.303 18.493 4.885 1.00 17.38 108 HIS A O 1
ATOM 841 N N . ALA A 1 109 ? 20.230 17.373 5.219 1.00 16.32 109 ALA A N 1
ATOM 842 C CA . ALA A 1 109 ? 20.098 16.501 4.073 1.00 17.17 109 ALA A CA 1
ATOM 843 C C . ALA A 1 109 ? 18.852 15.670 4.275 1.00 18.83 109 ALA A C 1
ATOM 844 O O . ALA A 1 109 ? 18.613 15.239 5.366 1.00 18.80 109 ALA A O 1
ATOM 846 N N . PRO A 1 110 ? 18.031 15.453 3.220 1.00 21.24 110 PRO A N 1
ATOM 847 C CA . PRO A 1 110 ? 16.921 14.482 3.352 1.00 22.62 110 PRO A CA 1
ATOM 848 C C . PRO A 1 110 ? 17.507 13.093 3.655 1.00 24.00 110 PRO A C 1
ATOM 849 O O . PRO A 1 110 ? 18.697 12.874 3.390 1.00 23.09 110 PRO A O 1
ATOM 853 N N . ASP A 1 111 ? 16.691 12.178 4.185 1.00 26.84 111 ASP A N 1
ATOM 854 C CA . ASP A 1 111 ? 17.107 10.731 4.357 1.00 30.45 111 ASP A CA 1
ATOM 855 C C . ASP A 1 111 ? 17.818 10.099 3.177 1.00 29.92 111 ASP A C 1
ATOM 856 O O . ASP A 1 111 ? 17.489 10.421 2.039 1.00 27.14 111 ASP A O 1
ATOM 861 N N . GLU A 1 112 ? 18.779 9.213 3.470 1.00 31.13 112 GLU A N 1
ATOM 862 C CA . GLU A 1 112 ? 19.531 8.480 2.459 1.00 33.84 112 GLU A CA 1
ATOM 863 C C . GLU A 1 112 ? 18.555 7.711 1.529 1.00 33.40 112 GLU A C 1
ATOM 864 O O . GLU A 1 112 ? 18.784 7.654 0.324 1.00 33.14 112 GLU A O 1
ATOM 870 N N . GLU A 1 113 ? 17.460 7.185 2.087 1.00 33.42 113 GLU A N 1
ATOM 871 C CA . GLU A 1 113 ? 16.403 6.484 1.298 1.00 34.32 113 GLU A CA 1
ATOM 872 C C . GLU A 1 113 ? 15.668 7.418 0.309 1.00 32.89 113 GLU A C 1
ATOM 873 O O . GLU A 1 113 ? 15.488 7.142 -0.899 1.00 31.45 113 GLU A O 1
ATOM 879 N N . GLU A 1 114 ? 15.257 8.544 0.860 1.00 32.75 114 GLU A N 1
ATOM 880 C CA . GLU A 1 114 ? 14.686 9.657 0.112 1.00 32.10 114 GLU A CA 1
ATOM 881 C C . GLU A 1 114 ? 15.554 10.142 -1.038 1.00 29.81 114 GLU A C 1
ATOM 882 O O . GLU A 1 114 ? 15.070 10.347 -2.147 1.00 28.19 114 GLU A O 1
ATOM 888 N N . LEU A 1 115 ? 16.838 10.356 -0.753 1.00 27.52 115 LEU A N 1
ATOM 889 C CA . LEU A 1 115 ? 17.781 10.770 -1.776 1.00 27.21 115 LEU A CA 1
ATOM 890 C C . LEU A 1 115 ? 17.885 9.709 -2.891 1.00 26.20 115 LEU A C 1
ATOM 891 O O . LEU A 1 115 ? 17.816 10.007 -4.086 1.00 27.11 115 LEU A O 1
ATOM 896 N N . ALA A 1 116 ? 18.012 8.459 -2.489 1.00 25.85 116 ALA A N 1
ATOM 897 C CA . ALA A 1 116 ? 18.116 7.337 -3.432 1.00 24.89 116 ALA A CA 1
ATOM 898 C C . ALA A 1 116 ? 16.901 7.245 -4.371 1.00 23.47 116 ALA A C 1
ATOM 899 O O . ALA A 1 116 ? 17.048 7.122 -5.584 1.00 22.32 116 ALA A O 1
ATOM 901 N N . ASN A 1 117 ? 15.709 7.331 -3.800 1.00 23.56 117 ASN A N 1
ATOM 902 C CA . ASN A 1 117 ? 14.489 7.331 -4.601 1.00 24.18 117 ASN A CA 1
ATOM 903 C C . ASN A 1 117 ? 14.373 8.540 -5.500 1.00 23.57 117 ASN A C 1
ATOM 904 O O . ASN A 1 117 ? 13.928 8.440 -6.624 1.00 24.86 117 ASN A O 1
ATOM 909 N N . PHE A 1 118 ? 14.794 9.692 -5.012 1.00 21.86 118 PHE A N 1
ATOM 910 C CA . PHE A 1 118 ? 14.774 10.911 -5.786 1.00 20.77 118 PHE A CA 1
ATOM 911 C C . PHE A 1 118 ? 15.723 10.808 -7.034 1.00 20.93 118 PHE A C 1
ATOM 912 O O . PHE A 1 118 ? 15.315 11.128 -8.145 1.00 19.18 118 PHE A O 1
ATOM 920 N N . PHE A 1 119 ? 16.972 10.401 -6.842 1.00 22.04 119 PHE A N 1
ATOM 921 C CA . PHE A 1 119 ? 17.925 10.241 -7.999 1.00 25.04 119 PHE A CA 1
ATOM 922 C C . PHE A 1 119 ? 17.489 9.097 -8.978 1.00 25.54 119 PHE A C 1
ATOM 923 O O . PHE A 1 119 ? 17.641 9.200 -10.205 1.00 25.02 119 PHE A O 1
ATOM 931 N N . ASP A 1 120 ? 16.925 8.033 -8.414 1.00 25.98 120 ASP A N 1
ATOM 932 C CA . ASP A 1 120 ? 16.394 6.973 -9.247 1.00 28.12 120 ASP A CA 1
ATOM 933 C C . ASP A 1 120 ? 15.194 7.460 -10.090 1.00 27.73 120 ASP A C 1
ATOM 934 O O . ASP A 1 120 ? 15.108 7.178 -11.293 1.00 27.65 120 ASP A O 1
ATOM 939 N N . HIS A 1 121 ? 14.296 8.229 -9.481 1.00 26.72 121 HIS A N 1
ATOM 940 C CA . HIS A 1 121 ? 13.163 8.721 -10.190 1.00 26.41 121 HIS A CA 1
ATOM 941 C C . HIS A 1 121 ? 13.634 9.679 -11.307 1.00 26.25 121 HIS A C 1
ATOM 942 O O . HIS A 1 121 ? 13.100 9.671 -12.433 1.00 24.31 121 HIS A O 1
ATOM 949 N N . PHE A 1 122 ? 14.638 10.504 -11.000 1.00 25.11 122 PHE A N 1
ATOM 950 C CA . PHE A 1 122 ? 15.181 11.460 -11.978 1.00 25.53 122 PHE A CA 1
ATOM 951 C C . PHE A 1 122 ? 15.788 10.695 -13.192 1.00 26.90 122 PHE A C 1
ATOM 952 O O . PHE A 1 122 ? 15.552 11.025 -14.359 1.00 27.65 122 PHE A O 1
ATOM 960 N N . GLU A 1 123 ? 16.559 9.674 -12.874 1.00 28.37 123 GLU A N 1
ATOM 961 C CA . GLU A 1 123 ? 17.247 8.839 -13.860 1.00 31.36 123 GLU A CA 1
ATOM 962 C C . GLU A 1 123 ? 16.209 8.231 -14.814 1.00 31.24 123 GLU A C 1
ATOM 963 O O . GLU A 1 123 ? 16.228 8.504 -16.038 1.00 31.89 123 GLU A O 1
ATOM 969 N N . ARG A 1 124 ? 15.266 7.468 -14.255 1.00 31.38 124 ARG A N 1
ATOM 970 C CA . ARG A 1 124 ? 14.169 6.887 -15.050 1.00 31.29 124 ARG A CA 1
ATOM 971 C C . ARG A 1 124 ? 13.269 7.905 -15.773 1.00 30.56 124 ARG A C 1
ATOM 972 O O . ARG A 1 124 ? 12.912 7.695 -16.938 1.00 29.99 124 ARG A O 1
ATOM 980 N N . LYS A 1 125 ? 12.877 8.996 -15.110 1.00 29.21 125 LYS A N 1
ATOM 981 C CA . LYS A 1 125 ? 11.855 9.883 -15.694 1.00 28.65 125 LYS A CA 1
ATOM 982 C C . LYS A 1 125 ? 12.352 11.237 -16.232 1.00 27.81 125 LYS A C 1
ATOM 983 O O . LYS A 1 125 ? 11.593 11.942 -16.853 1.00 27.04 125 LYS A O 1
ATOM 989 N N . GLY A 1 126 ? 13.599 11.623 -15.955 1.00 27.52 126 GLY A N 1
ATOM 990 C CA . GLY A 1 126 ? 14.066 12.980 -16.279 1.00 27.09 126 GLY A CA 1
ATOM 991 C C . GLY A 1 126 ? 13.543 14.143 -15.431 1.00 26.44 126 GLY A C 1
ATOM 992 O O . GLY A 1 126 ? 13.784 15.310 -15.753 1.00 26.02 126 GLY A O 1
ATOM 993 N N . LYS A 1 127 ? 12.834 13.822 -14.349 1.00 26.04 127 LYS A N 1
ATOM 994 C CA . LYS A 1 127 ? 12.326 14.793 -13.386 1.00 24.84 127 LYS A CA 1
ATOM 995 C C . LYS A 1 127 ? 12.131 14.106 -12.034 1.00 23.05 127 LYS A C 1
ATOM 996 O O . LYS A 1 127 ? 11.963 12.905 -11.963 1.00 23.24 127 LYS A O 1
ATOM 1002 N N . ALA A 1 128 ? 12.240 14.857 -10.941 1.00 21.29 128 ALA A N 1
ATOM 1003 C CA . ALA A 1 128 ? 11.986 14.305 -9.607 1.00 18.75 128 ALA A CA 1
ATOM 1004 C C . ALA A 1 128 ? 11.792 15.505 -8.682 1.00 17.93 128 ALA A C 1
ATOM 1005 O O . ALA A 1 128 ? 12.304 16.611 -8.966 1.00 17.62 128 ALA A O 1
ATOM 1007 N N . ARG A 1 129 ? 11.097 15.264 -7.578 1.00 17.75 129 ARG A N 1
ATOM 1008 C CA . ARG A 1 129 ? 10.757 16.307 -6.614 1.00 19.39 129 ARG A CA 1
ATOM 1009 C C . ARG A 1 129 ? 11.222 15.886 -5.236 1.00 17.55 129 ARG A C 1
ATOM 1010 O O . ARG A 1 129 ? 11.275 14.679 -4.949 1.00 15.83 129 ARG A O 1
ATOM 1018 N N . ILE A 1 130 ? 11.618 16.860 -4.408 1.00 15.38 130 ILE A N 1
ATOM 1019 C CA . ILE A 1 130 ? 11.966 16.540 -3.039 1.00 15.84 130 ILE A CA 1
ATOM 1020 C C . ILE A 1 130 ? 11.611 17.708 -2.124 1.00 14.97 130 ILE A C 1
ATOM 1021 O O . ILE A 1 130 ? 11.608 18.845 -2.569 1.00 15.36 130 ILE A O 1
ATOM 1026 N N . SER A 1 131 ? 11.303 17.450 -0.864 1.00 14.45 131 SER A N 1
ATOM 1027 C CA . SER A 1 131 ? 10.981 18.592 0.087 1.00 17.77 131 SER A CA 1
ATOM 1028 C C . SER A 1 131 ? 11.998 18.633 1.239 1.00 15.91 131 SER A C 1
ATOM 1029 O O . SER A 1 131 ? 12.540 17.594 1.591 1.00 13.70 131 SER A O 1
ATOM 1032 N N . LEU A 1 132 ? 12.276 19.802 1.787 1.00 15.66 132 LEU A N 1
ATOM 1033 C CA . LEU A 1 132 ? 13.197 19.886 2.918 1.00 16.13 132 LEU A CA 1
ATOM 1034 C C . LEU A 1 132 ? 12.695 20.941 3.834 1.00 13.87 132 LEU A C 1
ATOM 1035 O O . LEU A 1 132 ? 11.864 21.747 3.440 1.00 12.38 132 LEU A O 1
ATOM 1040 N N . GLU A 1 133 ? 13.243 20.967 5.036 1.00 14.09 133 GLU A N 1
ATOM 1041 C CA . GLU A 1 133 ? 12.935 22.048 6.005 1.00 16.60 133 GLU A CA 1
ATOM 1042 C C . GLU A 1 133 ? 14.160 22.867 6.313 1.00 15.85 133 GLU A C 1
ATOM 1043 O O . GLU A 1 133 ? 15.267 22.379 6.239 1.00 14.98 133 GLU A O 1
ATOM 1049 N N . ALA A 1 134 ? 13.944 24.109 6.698 1.00 15.87 134 ALA A N 1
ATOM 1050 C CA . ALA A 1 134 ? 15.018 24.963 7.214 1.00 16.13 134 ALA A CA 1
ATOM 1051 C C . ALA A 1 134 ? 14.485 25.715 8.443 1.00 15.20 134 ALA A C 1
ATOM 1052 O O . ALA A 1 134 ? 13.252 25.892 8.613 1.00 15.69 134 ALA A O 1
ATOM 1054 N N . ALA A 1 135 ? 15.402 26.131 9.310 1.00 12.91 135 ALA A N 1
ATOM 1055 C CA . ALA A 1 135 ? 15.008 26.956 10.416 1.00 12.03 135 ALA A CA 1
ATOM 1056 C C . ALA A 1 135 ? 16.067 28.051 10.614 1.00 12.48 135 ALA A C 1
ATOM 1057 O O . ALA A 1 135 ? 17.273 27.890 10.288 1.00 11.57 135 ALA A O 1
ATOM 1059 N N . ILE A 1 136 ? 15.628 29.164 11.165 1.00 12.28 136 ILE A N 1
ATOM 1060 C CA . ILE A 1 136 ? 16.540 30.264 11.470 1.00 12.38 136 ILE A CA 1
ATOM 1061 C C . ILE A 1 136 ? 16.372 30.576 12.962 1.00 13.26 136 ILE A C 1
ATOM 1062 O O . ILE A 1 136 ? 15.217 30.668 13.489 1.00 13.21 136 ILE A O 1
ATOM 1067 N N . TYR A 1 137 ? 17.507 30.718 13.638 1.00 13.20 137 TYR A N 1
ATOM 1068 C CA . TYR A 1 137 ? 17.587 30.941 15.062 1.00 17.02 137 TYR A CA 1
ATOM 1069 C C . TYR A 1 137 ? 18.323 32.277 15.337 1.00 18.98 137 TYR A C 1
ATOM 1070 O O . TYR A 1 137 ? 19.077 32.781 14.477 1.00 20.03 137 TYR A O 1
ATOM 1079 N N . ASN A 1 138 ? 18.115 32.817 16.518 1.00 21.78 138 ASN A N 1
ATOM 1080 C CA . ASN A 1 138 ? 18.974 33.913 17.018 1.00 23.84 138 ASN A CA 1
ATOM 1081 C C . ASN A 1 138 ? 20.261 33.375 17.649 1.00 24.90 138 ASN A C 1
ATOM 1082 O O . ASN A 1 138 ? 21.330 33.973 17.485 1.00 26.54 138 ASN A O 1
ATOM 1087 N N . ASP A 1 139 ? 20.142 32.238 18.322 1.00 24.05 139 ASP A N 1
ATOM 1088 C CA . ASP A 1 139 ? 21.243 31.631 19.047 1.00 25.31 139 ASP A CA 1
ATOM 1089 C C . ASP A 1 139 ? 22.464 31.311 18.125 1.00 24.11 139 ASP A C 1
ATOM 1090 O O . ASP A 1 139 ? 22.370 30.623 17.132 1.00 24.20 139 ASP A O 1
ATOM 1095 N N . ALA A 1 140 ? 23.601 31.870 18.505 1.00 24.45 140 ALA A N 1
ATOM 1096 C CA . ALA A 1 140 ? 24.903 31.687 17.825 1.00 24.07 140 ALA A CA 1
ATOM 1097 C C . ALA A 1 140 ? 25.454 30.260 17.818 1.00 23.00 140 ALA A C 1
ATOM 1098 O O . ALA A 1 140 ? 26.172 29.885 16.888 1.00 24.23 140 ALA A O 1
ATOM 1100 N N . CYS A 1 141 ? 25.175 29.484 18.866 1.00 20.56 141 CYS A N 1
ATOM 1101 C CA . CYS A 1 141 ? 25.696 28.125 19.009 1.00 19.11 141 CYS A CA 1
ATOM 1102 C C . CYS A 1 141 ? 24.966 27.083 18.256 1.00 18.84 141 CYS A C 1
ATOM 1103 O O . CYS A 1 141 ? 25.482 25.958 18.138 1.00 18.89 141 CYS A O 1
ATOM 1106 N N . VAL A 1 142 ? 23.755 27.368 17.793 1.00 18.56 142 VAL A N 1
ATOM 1107 C CA . VAL A 1 142 ? 22.930 26.303 17.176 1.00 20.77 142 VAL A CA 1
ATOM 1108 C C . VAL A 1 142 ? 23.591 25.817 15.864 1.00 19.58 142 VAL A C 1
ATOM 1109 O O . VAL A 1 142 ? 23.966 26.622 15.038 1.00 20.07 142 VAL A O 1
ATOM 1121 N N . LYS A 1 144 ? 22.265 22.657 14.375 1.00 23.87 144 LYS A N 1
ATOM 1122 C CA . LYS A 1 144 ? 21.307 21.780 13.752 1.00 24.85 144 LYS A CA 1
ATOM 1123 C C . LYS A 1 144 ? 19.867 22.141 14.110 1.00 24.76 144 LYS A C 1
ATOM 1124 O O . LYS A 1 144 ? 19.617 22.910 15.023 1.00 23.85 144 LYS A O 1
ATOM 1130 N N . ILE A 1 145 ? 18.920 21.612 13.350 1.00 24.85 145 ILE A N 1
ATOM 1131 C CA . ILE A 1 145 ? 17.539 21.818 13.729 1.00 26.40 145 ILE A CA 1
ATOM 1132 C C . ILE A 1 145 ? 17.210 20.919 14.939 1.00 29.25 145 ILE A C 1
ATOM 1133 O O . ILE A 1 145 ? 17.324 19.687 14.898 1.00 28.78 145 ILE A O 1
ATOM 1138 N N . GLU A 1 146 ? 16.826 21.544 16.031 1.00 33.41 146 GLU A N 1
ATOM 1139 C CA . GLU A 1 146 ? 16.580 20.731 17.217 1.00 38.05 146 GLU A CA 1
ATOM 1140 C C . GLU A 1 146 ? 15.329 21.148 17.952 1.00 40.01 146 GLU A C 1
ATOM 1141 O O . GLU A 1 146 ? 15.012 22.341 17.999 1.00 39.21 146 GLU A O 1
ATOM 1147 N N . PRO A 1 147 ? 14.639 20.158 18.572 1.00 43.56 147 PRO A N 1
ATOM 1148 C CA . PRO A 1 147 ? 13.423 20.360 19.410 1.00 45.06 147 PRO A CA 1
ATOM 1149 C C . PRO A 1 147 ? 13.660 21.365 20.536 1.00 46.39 147 PRO A C 1
ATOM 1150 O O . PRO A 1 147 ? 12.783 22.177 20.833 1.00 47.66 147 PRO A O 1
ATOM 1154 N N . GLU A 1 148 ? 14.863 21.312 21.125 1.00 47.95 148 GLU A N 1
ATOM 1155 C CA . GLU A 1 148 ? 15.219 22.037 22.377 1.00 48.62 148 GLU A CA 1
ATOM 1156 C C . GLU A 1 148 ? 15.438 23.545 22.242 1.00 48.23 148 GLU A C 1
ATOM 1157 O O . GLU A 1 148 ? 15.487 24.285 23.259 1.00 48.63 148 GLU A O 1
ATOM 1163 N N . THR A 1 149 ? 15.571 24.028 21.015 1.0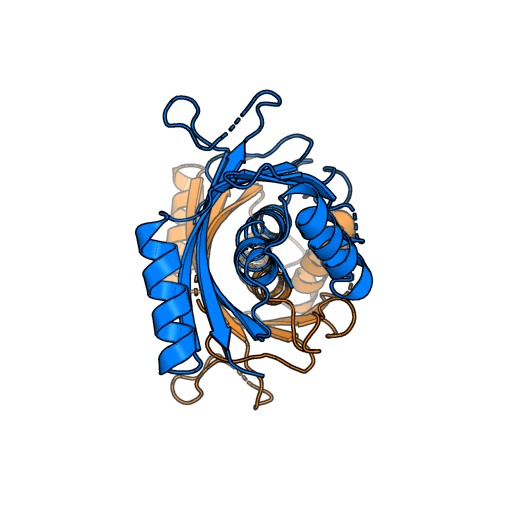0 46.76 149 THR A N 1
ATOM 1164 C CA . THR A 1 149 ? 15.428 25.450 20.861 1.00 46.06 149 THR A CA 1
ATOM 1165 C C . THR A 1 149 ? 14.478 25.890 19.752 1.00 44.83 149 THR A C 1
ATOM 1166 O O . THR A 1 149 ? 14.871 25.879 18.603 1.00 45.91 149 THR A O 1
ATOM 1170 N N . LYS A 1 150 ? 13.229 26.245 20.114 1.00 42.77 150 LYS A N 1
ATOM 1171 C CA . LYS A 1 150 ? 12.266 26.928 19.208 1.00 40.29 150 LYS A CA 1
ATOM 1172 C C . LYS A 1 150 ? 12.888 28.036 18.318 1.00 36.64 150 LYS A C 1
ATOM 1173 O O . LYS A 1 150 ? 13.519 28.966 18.813 1.00 36.67 150 LYS A O 1
ATOM 1179 N N . PRO A 1 151 ? 12.719 27.906 16.992 1.00 32.68 151 PRO A N 1
ATOM 1180 C CA . PRO A 1 151 ? 13.310 28.808 16.006 1.00 28.46 151 PRO A CA 1
ATOM 1181 C C . PRO A 1 151 ? 12.571 30.127 15.915 1.00 25.30 151 PRO A C 1
ATOM 1182 O O . PRO A 1 151 ? 11.459 30.229 16.370 1.00 24.43 151 PRO A O 1
ATOM 1186 N N . SER A 1 152 ? 13.196 31.146 15.352 1.00 22.31 152 SER A N 1
ATOM 1187 C CA . SER A 1 152 ? 12.513 32.363 15.077 1.00 19.77 152 SER A CA 1
ATOM 1188 C C . SER A 1 152 ? 11.645 32.229 13.806 1.00 17.88 152 SER A C 1
ATOM 1189 O O . SER A 1 152 ? 10.630 32.909 13.667 1.00 13.57 152 SER A O 1
ATOM 1192 N N . VAL A 1 153 ? 12.117 31.414 12.865 1.00 15.74 153 VAL A N 1
ATOM 1193 C CA . VAL A 1 153 ? 11.447 31.170 11.608 1.00 18.00 153 VAL A CA 1
ATOM 1194 C C . VAL A 1 153 ? 11.497 29.667 11.225 1.00 16.20 153 VAL A C 1
ATOM 1195 O O . VAL A 1 153 ? 12.499 28.983 11.466 1.00 15.55 153 VAL A O 1
ATOM 1199 N N . LYS A 1 154 ? 10.418 29.138 10.655 1.00 15.17 154 LYS A N 1
ATOM 1200 C CA . LYS A 1 154 ? 10.438 27.757 10.097 1.00 14.89 154 LYS A CA 1
ATOM 1201 C C . LYS A 1 154 ? 10.027 27.823 8.642 1.00 14.18 154 LYS A C 1
ATOM 1202 O O . LYS A 1 154 ? 9.178 28.666 8.267 1.00 14.15 154 LYS A O 1
ATOM 1208 N N . PHE A 1 155 ? 10.590 26.934 7.841 1.00 11.50 155 PHE A N 1
ATOM 1209 C CA . PHE A 1 155 ? 10.409 26.983 6.398 1.00 12.49 155 PHE A CA 1
ATOM 1210 C C . PHE A 1 155 ? 10.286 25.555 5.861 1.00 13.70 155 PHE A C 1
ATOM 1211 O O . PHE A 1 155 ? 11.037 24.670 6.297 1.00 14.01 155 PHE A O 1
ATOM 1219 N N . ASN A 1 156 ? 9.315 25.324 4.971 1.00 11.84 156 ASN A N 1
ATOM 1220 C CA . ASN A 1 156 ? 9.257 24.049 4.254 1.00 13.63 156 ASN A CA 1
ATOM 1221 C C . ASN A 1 156 ? 9.366 24.364 2.760 1.00 13.41 156 ASN A C 1
ATOM 1222 O O . ASN A 1 156 ? 8.658 25.240 2.286 1.00 12.34 156 ASN A O 1
ATOM 1227 N N . GLY A 1 157 ? 10.220 23.666 2.005 1.00 12.51 157 GLY A N 1
ATOM 1228 C CA . GLY A 1 157 ? 10.356 24.001 0.595 1.00 11.47 157 GLY A CA 1
ATOM 1229 C C . GLY A 1 157 ? 10.269 22.724 -0.217 1.00 13.40 157 GLY A C 1
ATOM 1230 O O . GLY A 1 157 ? 10.791 21.713 0.194 1.00 13.03 157 GLY A O 1
ATOM 1231 N N . GLN A 1 158 ? 9.760 22.792 -1.432 1.00 13.00 158 GLN A N 1
ATOM 1232 C CA . GLN A 1 158 ? 9.761 21.629 -2.341 1.00 12.39 158 GLN A CA 1
ATOM 1233 C C . GLN A 1 158 ? 10.487 22.072 -3.589 1.00 13.19 158 GLN A C 1
ATOM 1234 O O . GLN A 1 158 ? 10.409 23.271 -3.957 1.00 14.47 158 GLN A O 1
ATOM 1240 N N . TYR A 1 159 ? 11.266 21.180 -4.197 1.00 13.74 159 TYR A N 1
ATOM 1241 C CA . TYR A 1 159 ? 12.178 21.536 -5.310 1.00 14.54 159 TYR A CA 1
ATOM 1242 C C . TYR A 1 159 ? 12.039 20.446 -6.368 1.00 16.09 159 TYR A C 1
ATOM 1243 O O . TYR A 1 159 ? 11.715 19.294 -6.064 1.00 15.64 159 TYR A O 1
ATOM 1252 N N . ALA A 1 160 ? 12.317 20.815 -7.604 1.00 16.36 160 ALA A N 1
ATOM 1253 C CA . ALA A 1 160 ? 12.278 19.818 -8.671 1.00 18.04 160 ALA A CA 1
ATOM 1254 C C . ALA A 1 160 ? 13.617 19.865 -9.403 1.00 17.70 160 ALA A C 1
ATOM 1255 O O . ALA A 1 160 ? 14.215 20.924 -9.544 1.00 17.69 160 ALA A O 1
ATOM 1257 N N . ILE A 1 161 ? 14.100 18.702 -9.822 1.00 17.52 161 ILE A N 1
ATOM 1258 C CA . ILE A 1 161 ? 15.219 18.704 -10.721 1.00 18.10 161 ILE A CA 1
ATOM 1259 C C . ILE A 1 161 ? 14.733 18.180 -12.058 1.00 19.63 161 ILE A C 1
ATOM 1260 O O . ILE A 1 161 ? 13.847 17.301 -12.124 1.00 17.94 161 ILE A O 1
ATOM 1265 N N . LEU A 1 162 ? 15.302 18.749 -13.110 1.00 21.68 162 LEU A N 1
ATOM 1266 C CA . LEU A 1 162 ? 14.859 18.489 -14.506 1.00 24.70 162 LEU A CA 1
ATOM 1267 C C . LEU A 1 162 ? 16.068 18.269 -15.401 1.00 25.09 162 LEU A C 1
ATOM 1268 O O . LEU A 1 162 ? 17.034 19.009 -15.333 1.00 22.95 162 LEU A O 1
ATOM 1273 N N . LYS A 1 163 ? 15.984 17.229 -16.214 1.00 28.99 163 LYS A N 1
ATOM 1274 C CA . LYS A 1 163 ? 16.973 16.932 -17.283 1.00 33.32 163 LYS A CA 1
ATOM 1275 C C . LYS A 1 163 ? 17.225 18.198 -18.087 1.00 34.70 163 LYS A C 1
ATOM 1276 O O . LYS A 1 163 ? 16.286 18.938 -18.355 1.00 34.84 163 LYS A O 1
ATOM 1282 N N . ASN A 1 164 ? 18.485 18.497 -18.416 1.00 37.30 164 ASN A N 1
ATOM 1283 C CA . ASN A 1 164 ? 18.760 19.654 -19.313 1.00 39.24 164 ASN A CA 1
ATOM 1284 C C . ASN A 1 164 ? 19.328 19.253 -20.655 1.00 39.38 164 ASN A C 1
ATOM 1285 O O . ASN A 1 164 ? 18.642 19.438 -21.641 1.00 40.25 164 ASN A O 1
ATOM 1290 N N . ASN B 1 2 ? -3.209 61.231 7.826 1.00 32.36 2 ASN B N 1
ATOM 1291 C CA . ASN B 1 2 ? -4.273 62.246 8.180 1.00 33.33 2 ASN B CA 1
ATOM 1292 C C . ASN B 1 2 ? -4.674 63.017 6.926 1.00 32.83 2 ASN B C 1
ATOM 1293 O O . ASN B 1 2 ? -5.790 62.869 6.410 1.00 32.84 2 ASN B O 1
ATOM 1298 N N . ALA B 1 3 ? -3.719 63.801 6.423 1.00 32.58 3 ALA B N 1
ATOM 1299 C CA . ALA B 1 3 ? -3.826 64.500 5.148 1.00 31.93 3 ALA B CA 1
ATOM 1300 C C . ALA B 1 3 ? -3.446 63.587 3.978 1.00 31.29 3 ALA B C 1
ATOM 1301 O O . ALA B 1 3 ? -3.311 64.075 2.837 1.00 31.30 3 ALA B O 1
ATOM 1303 N N . SER B 1 4 ? -3.279 62.277 4.278 1.00 29.98 4 SER B N 1
ATOM 1304 C CA . SER B 1 4 ? -2.860 61.222 3.336 1.00 28.65 4 SER B CA 1
ATOM 1305 C C . SER B 1 4 ? -3.888 60.105 3.289 1.00 26.97 4 SER B C 1
ATOM 1306 O O . SER B 1 4 ? -3.818 59.159 4.065 1.00 26.80 4 SER B O 1
ATOM 1309 N N . LEU B 1 5 ? -4.815 60.209 2.358 1.00 24.68 5 LEU B N 1
ATOM 1310 C CA . LEU B 1 5 ? -6.009 59.383 2.363 1.00 22.50 5 LEU B CA 1
ATOM 1311 C C . LEU B 1 5 ? -6.219 58.929 0.918 1.00 19.95 5 LEU B C 1
ATOM 1312 O O . LEU B 1 5 ? -6.688 57.862 0.663 1.00 20.20 5 LEU B O 1
ATOM 1317 N N . THR B 1 6 ? -5.827 59.744 -0.041 1.00 17.96 6 THR B N 1
ATOM 1318 C CA . THR B 1 6 ? -6.020 59.470 -1.462 1.00 16.19 6 THR B CA 1
ATOM 1319 C C . THR B 1 6 ? -5.071 58.354 -1.932 1.00 16.51 6 THR B C 1
ATOM 1320 O O . THR B 1 6 ? -4.017 58.157 -1.322 1.00 15.34 6 THR B O 1
ATOM 1324 N N . PRO B 1 7 ? -5.429 57.626 -3.014 1.00 15.89 7 PRO B N 1
ATOM 1325 C CA . PRO B 1 7 ? -4.492 56.589 -3.443 1.00 16.56 7 PRO B CA 1
ATOM 1326 C C . PRO B 1 7 ? -3.127 57.161 -3.769 1.00 17.06 7 PRO B C 1
ATOM 1327 O O . PRO B 1 7 ? -2.152 56.548 -3.332 1.00 17.42 7 PRO B O 1
ATOM 1331 N N . ASP B 1 8 ? -3.026 58.321 -4.460 1.00 15.82 8 ASP B N 1
ATOM 1332 C CA . ASP B 1 8 ? -1.681 58.873 -4.720 1.00 16.52 8 ASP B CA 1
ATOM 1333 C C . ASP B 1 8 ? -0.995 59.256 -3.447 1.00 15.93 8 ASP B C 1
ATOM 1334 O O . ASP B 1 8 ? 0.214 59.102 -3.344 1.00 15.85 8 ASP B O 1
ATOM 1339 N N . GLN B 1 9 ? -1.744 59.843 -2.512 1.00 15.29 9 GLN B N 1
ATOM 1340 C CA . GLN B 1 9 ? -1.114 60.361 -1.293 1.00 14.50 9 GLN B CA 1
ATOM 1341 C C . GLN B 1 9 ? -0.582 59.179 -0.482 1.00 13.93 9 GLN B C 1
ATOM 1342 O O . GLN B 1 9 ? 0.515 59.275 0.040 1.00 12.74 9 GLN B O 1
ATOM 1348 N N . VAL B 1 10 ? -1.340 58.078 -0.359 1.00 14.90 10 VAL B N 1
ATOM 1349 C CA . VAL B 1 10 ? -0.857 56.976 0.474 1.00 15.19 10 VAL B CA 1
ATOM 1350 C C . VAL B 1 10 ? 0.193 56.141 -0.247 1.00 16.17 10 VAL B C 1
ATOM 1351 O O . VAL B 1 10 ? 1.097 55.645 0.415 1.00 17.51 10 VAL B O 1
ATOM 1355 N N . SER B 1 11 ? 0.087 55.963 -1.575 1.00 15.61 11 SER B N 1
ATOM 1356 C CA . SER B 1 11 ? 1.198 55.362 -2.367 1.00 17.61 11 SER B CA 1
ATOM 1357 C C . SER B 1 11 ? 2.523 56.033 -2.112 1.00 17.31 11 SER B C 1
ATOM 1358 O O . SER B 1 11 ? 3.526 55.370 -2.029 1.00 16.16 11 SER B O 1
ATOM 1361 N N . LYS B 1 12 ? 2.530 57.368 -2.054 1.00 17.44 12 LYS B N 1
ATOM 1362 C CA . LYS B 1 12 ? 3.781 58.083 -1.751 1.00 18.04 12 LYS B CA 1
ATOM 1363 C C . LYS B 1 12 ? 4.332 57.668 -0.358 1.00 18.02 12 LYS B C 1
ATOM 1364 O O . LYS B 1 12 ? 5.560 57.584 -0.163 1.00 18.50 12 LYS B O 1
ATOM 1370 N N . LYS B 1 13 ? 3.430 57.420 0.599 1.00 17.05 13 LYS B N 1
ATOM 1371 C CA . LYS B 1 13 ? 3.848 57.033 1.916 1.00 17.36 13 LYS B CA 1
ATOM 1372 C C . LYS B 1 13 ? 4.524 55.660 1.862 1.00 16.68 13 LYS B C 1
ATOM 1373 O O . LYS B 1 13 ? 5.529 55.442 2.494 1.00 18.38 13 LYS B O 1
ATOM 1379 N N . LEU B 1 14 ? 3.956 54.738 1.122 1.00 16.69 14 LEU B N 1
ATOM 1380 C CA . LEU B 1 14 ? 4.469 53.385 1.028 1.00 15.54 14 LEU B CA 1
ATOM 1381 C C . LEU B 1 14 ? 5.842 53.369 0.298 1.00 16.55 14 LEU B C 1
ATOM 1382 O O . LEU B 1 14 ? 6.819 52.751 0.775 1.00 14.74 14 LEU B O 1
ATOM 1387 N N . LYS B 1 15 ? 5.896 54.027 -0.872 1.00 16.94 15 LYS B N 1
ATOM 1388 C CA . LYS B 1 15 ? 7.147 54.235 -1.598 1.00 18.96 15 LYS B CA 1
ATOM 1389 C C . LYS B 1 15 ? 8.268 54.732 -0.669 1.00 20.40 15 LYS B C 1
ATOM 1390 O O . LYS B 1 15 ? 9.353 54.077 -0.588 1.00 20.46 15 LYS B O 1
ATOM 1396 N N . GLN B 1 16 ? 7.968 55.812 0.093 1.00 19.06 16 GLN B N 1
ATOM 1397 C CA . GLN B 1 16 ? 8.821 56.285 1.182 1.00 19.46 16 GLN B CA 1
ATOM 1398 C C . GLN B 1 16 ? 9.165 55.258 2.260 1.00 18.89 16 GLN B C 1
ATOM 1399 O O . GLN B 1 16 ? 10.317 55.192 2.712 1.00 18.82 16 GLN B O 1
ATOM 1405 N N . PHE B 1 17 ? 8.183 54.469 2.687 1.00 18.51 17 PHE B N 1
ATOM 1406 C CA . PHE B 1 17 ? 8.442 53.453 3.666 1.00 18.27 17 PHE B CA 1
ATOM 1407 C C . PHE B 1 17 ? 9.488 52.434 3.136 1.00 19.08 17 PHE B C 1
ATOM 1408 O O . PHE B 1 17 ? 10.432 52.051 3.856 1.00 18.82 17 P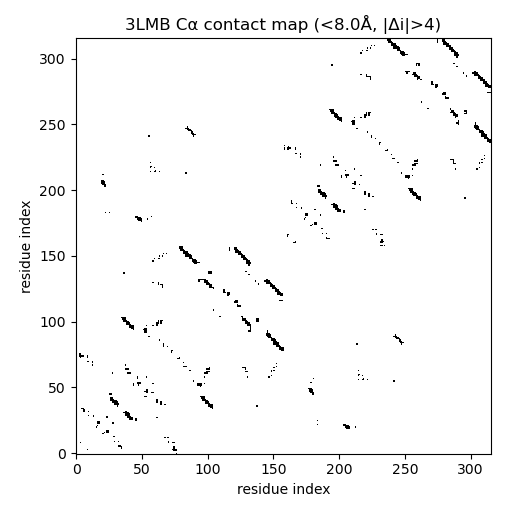HE B O 1
ATOM 1416 N N . PHE B 1 18 ? 9.286 51.947 1.903 1.00 17.77 18 PHE B N 1
ATOM 1417 C CA . PHE B 1 18 ? 10.219 51.011 1.304 1.00 17.26 18 PHE B CA 1
ATOM 1418 C C . PHE B 1 18 ? 11.630 51.629 1.238 1.00 17.84 18 PHE B C 1
ATOM 1419 O O . PHE B 1 18 ? 12.594 50.985 1.628 1.00 17.74 18 PHE B O 1
ATOM 1427 N N . SER B 1 19 ? 11.717 52.867 0.728 1.00 18.12 19 SER B N 1
ATOM 1428 C CA . SER B 1 19 ? 12.968 53.554 0.477 1.00 19.71 19 SER B CA 1
ATOM 1429 C C . SER B 1 19 ? 13.689 53.828 1.832 1.00 19.22 19 SER B C 1
ATOM 1430 O O . SER B 1 19 ? 14.834 53.522 1.964 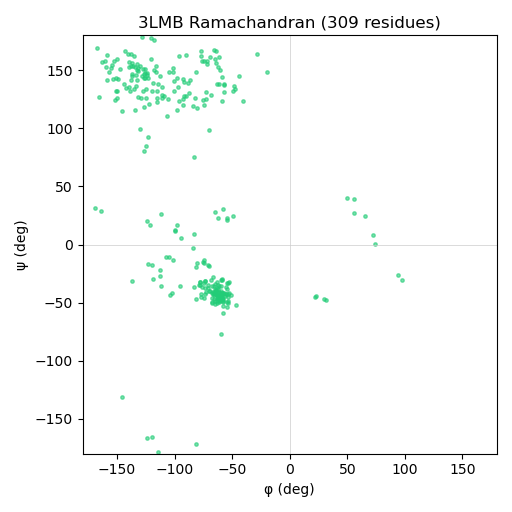1.00 18.41 19 SER B O 1
ATOM 1433 N N . ASP B 1 20 ? 12.975 54.344 2.831 1.00 19.90 20 ASP B N 1
ATOM 1434 C CA . ASP B 1 20 ? 13.496 54.521 4.225 1.00 19.86 20 ASP B CA 1
ATOM 1435 C C . ASP B 1 20 ? 13.910 53.262 5.021 1.00 19.51 20 ASP B C 1
ATOM 1436 O O . ASP B 1 20 ? 14.831 53.325 5.805 1.00 20.45 20 ASP B O 1
ATOM 1441 N N . HIS B 1 21 ? 13.181 52.169 4.883 1.00 18.70 21 HIS B N 1
ATOM 1442 C CA . HIS B 1 21 ? 13.295 51.086 5.846 1.00 18.96 21 HIS B CA 1
ATOM 1443 C C . HIS B 1 21 ? 13.661 49.724 5.321 1.00 18.89 21 HIS B C 1
ATOM 1444 O O . HIS B 1 21 ? 14.042 48.899 6.114 1.00 17.58 21 HIS B O 1
ATOM 1451 N N . LEU B 1 22 ? 13.525 49.478 4.003 1.00 19.38 22 LEU B N 1
ATOM 1452 C CA . LEU B 1 22 ? 13.674 48.093 3.479 1.00 19.28 22 LEU B CA 1
ATOM 1453 C C . LEU B 1 22 ? 14.711 48.067 2.359 1.00 18.79 22 LEU B C 1
ATOM 1454 O O . LEU B 1 22 ? 14.353 48.145 1.182 1.00 16.76 22 LEU B O 1
ATOM 1459 N N . PRO B 1 23 ? 16.025 48.035 2.717 1.00 19.64 23 PRO B N 1
ATOM 1460 C CA . PRO B 1 23 ? 17.094 48.132 1.690 1.00 19.47 23 PRO B CA 1
ATOM 1461 C C . PRO B 1 23 ? 16.922 47.062 0.583 1.00 19.02 23 PRO B C 1
ATOM 1462 O O . PRO B 1 23 ? 17.244 47.310 -0.588 1.00 17.93 23 PRO B O 1
ATOM 1466 N N . ILE B 1 24 ? 16.417 45.894 0.935 1.00 17.45 24 ILE B N 1
ATOM 1467 C CA . ILE B 1 24 ? 16.204 44.889 -0.104 1.00 18.37 24 ILE B CA 1
ATOM 1468 C C . ILE B 1 24 ? 15.217 45.320 -1.205 1.00 17.20 24 ILE B C 1
ATOM 1469 O O . ILE B 1 24 ? 15.408 45.013 -2.337 1.00 17.34 24 ILE B O 1
ATOM 1474 N N . SER B 1 25 ? 14.172 46.067 -0.868 1.00 17.00 25 SER B N 1
ATOM 1475 C CA . SER B 1 25 ? 13.214 46.482 -1.865 1.00 17.76 25 SER B CA 1
ATOM 1476 C C . SER B 1 25 ? 13.895 47.457 -2.837 1.00 17.72 25 SER B C 1
ATOM 1477 O O . SER B 1 25 ? 13.515 47.521 -4.008 1.00 18.43 25 SER B O 1
ATOM 1480 N N . GLN B 1 26 ? 14.913 48.178 -2.359 1.00 16.88 26 GLN B N 1
ATOM 1481 C CA . GLN B 1 26 ? 15.648 49.122 -3.167 1.00 17.35 26 GLN B CA 1
ATOM 1482 C C . GLN B 1 26 ? 16.625 48.363 -4.079 1.00 17.13 26 GLN B C 1
ATOM 1483 O O . GLN B 1 26 ? 16.737 48.676 -5.282 1.00 15.19 26 GLN B O 1
ATOM 1489 N N . PHE B 1 27 ? 17.320 47.343 -3.544 1.00 15.76 27 PHE B N 1
ATOM 1490 C CA . PHE B 1 27 ? 18.149 46.530 -4.453 1.00 15.81 27 PHE B CA 1
ATOM 1491 C C . PHE B 1 27 ? 17.300 45.904 -5.587 1.00 16.40 27 PHE B C 1
ATOM 1492 O O . PHE B 1 27 ? 17.697 45.878 -6.780 1.00 17.70 27 PHE B O 1
ATOM 1508 N N . GLY B 1 29 ? 14.668 47.008 -6.991 1.00 16.88 29 GLY B N 1
ATOM 1509 C CA . GLY B 1 29 ? 14.007 48.004 -7.871 1.00 16.99 29 GLY B CA 1
ATOM 1510 C C . GLY B 1 29 ? 12.491 47.906 -7.810 1.00 17.58 29 GLY B C 1
ATOM 1511 O O . GLY B 1 29 ? 11.784 48.151 -8.795 1.00 15.95 29 GLY B O 1
ATOM 1512 N N . LEU B 1 30 ? 11.999 47.516 -6.632 1.00 18.90 30 LEU B N 1
ATOM 1513 C CA . LEU B 1 30 ? 10.576 47.319 -6.377 1.00 20.98 30 LEU B CA 1
ATOM 1514 C C . LEU B 1 30 ? 9.916 48.658 -6.306 1.00 22.53 30 LEU B C 1
ATOM 1515 O O . LEU B 1 30 ? 10.357 49.510 -5.545 1.00 23.87 30 LEU B O 1
ATOM 1520 N N . GLU B 1 31 ? 8.877 48.856 -7.116 1.00 22.80 31 GLU B N 1
ATOM 1521 C CA . GLU B 1 31 ? 8.185 50.115 -7.192 1.00 22.41 31 GLU B CA 1
ATOM 1522 C C . GLU B 1 31 ? 6.711 49.823 -7.194 1.00 21.45 31 GLU B C 1
ATOM 1523 O O . GLU B 1 31 ? 6.277 48.705 -7.523 1.00 20.17 31 GLU B O 1
ATOM 1529 N N . ILE B 1 32 ? 5.943 50.858 -6.885 1.00 19.28 32 ILE B N 1
ATOM 1530 C CA . ILE B 1 32 ? 4.521 50.781 -7.017 1.00 18.94 32 ILE B CA 1
ATOM 1531 C C . ILE B 1 32 ? 4.182 51.100 -8.480 1.00 19.29 32 ILE B C 1
ATOM 1532 O O . ILE B 1 32 ? 4.472 52.169 -8.969 1.00 18.97 32 ILE B O 1
ATOM 1537 N N . GLU B 1 33 ? 3.570 50.167 -9.173 1.00 18.47 33 GLU B N 1
ATOM 1538 C CA . GLU B 1 33 ? 3.070 50.447 -10.506 1.00 19.88 33 GLU B CA 1
ATOM 1539 C C . GLU B 1 33 ? 1.711 51.163 -10.454 1.00 19.72 33 GLU B C 1
ATOM 1540 O O . GLU B 1 33 ? 1.518 52.136 -11.161 1.00 19.26 33 GLU B O 1
ATOM 1546 N N . SER B 1 34 ? 0.766 50.692 -9.637 1.00 17.43 34 SER B N 1
ATOM 1547 C CA . SER B 1 34 ? -0.512 51.381 -9.517 1.00 18.09 34 SER B CA 1
ATOM 1548 C C . SER B 1 34 ? -1.203 50.994 -8.207 1.00 17.40 34 SER B C 1
ATOM 1549 O O . SER B 1 34 ? -0.949 49.939 -7.633 1.00 17.11 34 SER B O 1
ATOM 1552 N N . TYR B 1 35 ? -2.034 51.889 -7.694 1.00 17.34 35 TYR B N 1
ATOM 1553 C CA . TYR B 1 35 ? -2.875 51.597 -6.535 1.00 16.07 35 TYR B CA 1
ATOM 1554 C C . TYR B 1 35 ? -4.124 52.467 -6.745 1.00 17.70 35 TYR B C 1
ATOM 1555 O O . TYR B 1 35 ? -4.025 53.680 -6.969 1.00 16.63 35 TYR B O 1
ATOM 1564 N N . ASP B 1 36 ? -5.292 51.866 -6.723 1.00 17.59 36 ASP B N 1
ATOM 1565 C CA . ASP B 1 36 ? -6.495 52.674 -6.951 1.00 19.68 36 ASP B CA 1
ATOM 1566 C C . ASP B 1 36 ? -7.442 52.507 -5.774 1.00 19.58 36 ASP B C 1
ATOM 1567 O O . ASP B 1 36 ? -8.614 52.744 -5.917 1.00 19.97 36 ASP B O 1
ATOM 1572 N N . GLY B 1 37 ? -6.942 52.065 -4.628 1.00 18.85 37 GLY B N 1
ATOM 1573 C CA . GLY B 1 37 ? -7.803 51.856 -3.492 1.00 19.13 37 GLY B CA 1
ATOM 1574 C C . GLY B 1 37 ? -8.291 50.428 -3.393 1.00 20.29 37 GLY B C 1
ATOM 1575 O O . GLY B 1 37 ? -8.589 49.960 -2.298 1.00 20.94 37 GLY B O 1
ATOM 1576 N N . ASP B 1 38 ? -8.358 49.709 -4.521 1.00 20.75 38 ASP B N 1
ATOM 1577 C CA . ASP B 1 38 ? -8.841 48.293 -4.545 1.00 20.77 38 ASP B CA 1
ATOM 1578 C C . ASP B 1 38 ? -7.727 47.286 -4.882 1.00 20.51 38 ASP B C 1
ATOM 1579 O O . ASP B 1 38 ? -7.757 46.150 -4.412 1.00 21.70 38 ASP B O 1
ATOM 1584 N N . THR B 1 39 ? -6.808 47.668 -5.758 1.00 18.75 39 THR B N 1
ATOM 1585 C CA . THR B 1 39 ? -5.766 46.748 -6.240 1.00 19.34 39 THR B CA 1
ATOM 1586 C C . THR B 1 39 ? -4.425 47.455 -6.151 1.00 18.41 39 THR B C 1
ATOM 1587 O O . THR B 1 39 ? -4.323 48.586 -6.609 1.00 17.72 39 THR B O 1
ATOM 1591 N N . LEU B 1 40 ? -3.454 46.827 -5.499 1.00 17.78 40 LEU B N 1
ATOM 1592 C CA . LEU B 1 40 ? -2.046 47.258 -5.523 1.00 17.68 40 LEU B CA 1
ATOM 1593 C C . LEU B 1 40 ? -1.234 46.402 -6.490 1.00 17.83 40 LEU B C 1
ATOM 1594 O O . LEU B 1 40 ? -1.329 45.175 -6.446 1.00 17.96 40 LEU B O 1
ATOM 1599 N N . ILE B 1 41 ? -0.435 47.025 -7.363 1.00 17.25 41 ILE B N 1
ATOM 1600 C CA . ILE B 1 41 ? 0.463 46.245 -8.236 1.00 16.63 41 ILE B CA 1
ATOM 1601 C C . ILE B 1 41 ? 1.884 46.742 -7.948 1.00 17.15 41 ILE B C 1
ATOM 1602 O O . ILE B 1 41 ? 2.172 47.977 -8.098 1.00 15.40 41 ILE B O 1
ATOM 1607 N N . LEU B 1 42 ? 2.768 45.826 -7.513 1.00 15.72 42 LEU B N 1
ATOM 1608 C CA . LEU B 1 42 ? 4.191 46.199 -7.430 1.00 15.47 42 LEU B CA 1
ATOM 1609 C C . LEU B 1 42 ? 4.946 45.630 -8.622 1.00 15.50 42 LEU B C 1
ATOM 1610 O O . LEU B 1 42 ? 4.547 44.581 -9.133 1.00 15.90 42 LEU B O 1
ATOM 1615 N N . THR B 1 43 ? 5.991 46.324 -9.081 1.00 15.85 43 THR B N 1
ATOM 1616 C CA . THR B 1 43 ? 6.835 45.833 -10.171 1.00 17.58 43 THR B CA 1
ATOM 1617 C C . THR B 1 43 ? 8.296 45.900 -9.808 1.00 17.86 43 THR B C 1
ATOM 1618 O O . THR B 1 43 ? 8.729 46.821 -9.091 1.00 18.89 43 THR B O 1
ATOM 1622 N N . ALA B 1 44 ? 9.084 45.031 -10.436 1.00 16.83 44 ALA B N 1
ATOM 1623 C CA . ALA B 1 44 ? 10.500 45.087 -10.228 1.00 17.76 44 ALA B CA 1
ATOM 1624 C C . ALA B 1 44 ? 11.133 44.609 -11.535 1.00 19.46 44 ALA B C 1
ATOM 1625 O O . ALA B 1 44 ? 10.631 43.648 -12.125 1.00 20.17 44 ALA B O 1
ATOM 1627 N N . PRO B 1 45 ? 12.264 45.214 -11.942 1.00 20.06 45 PRO B N 1
ATOM 1628 C CA . PRO B 1 45 ? 13.032 44.693 -13.106 1.00 19.61 45 PRO B CA 1
ATOM 1629 C C . PRO B 1 45 ? 13.593 43.304 -12.859 1.00 19.90 45 PRO B C 1
ATOM 1630 O O . PRO B 1 45 ? 13.816 42.908 -11.720 1.00 18.86 45 PRO B O 1
ATOM 1634 N N . LEU B 1 46 ? 13.847 42.561 -13.925 1.00 19.58 46 LEU B N 1
ATOM 1635 C CA . LEU B 1 46 ? 14.237 41.178 -13.743 1.00 20.48 46 LEU B CA 1
ATOM 1636 C C . LEU B 1 46 ? 15.713 41.083 -13.337 1.00 21.00 46 LEU B C 1
ATOM 1637 O O . LEU B 1 46 ? 16.098 40.217 -12.526 1.00 19.93 46 LEU B O 1
ATOM 1642 N N . GLU B 1 47 ? 16.518 41.986 -13.885 1.00 20.75 47 GLU B N 1
ATOM 1643 C CA . GLU B 1 47 ? 17.962 41.832 -13.842 1.00 22.83 47 GLU B CA 1
ATOM 1644 C C . GLU B 1 47 ? 18.535 41.624 -12.434 1.00 21.36 47 GLU B C 1
ATOM 1645 O O . GLU B 1 47 ? 19.344 40.734 -12.244 1.00 21.99 47 GLU B O 1
ATOM 1651 N N . PRO B 1 48 ? 18.177 42.474 -11.461 1.00 20.12 48 PRO B N 1
ATOM 1652 C CA . PRO B 1 48 ? 18.776 42.161 -10.138 1.00 19.29 48 PRO B CA 1
ATOM 1653 C C . PRO B 1 48 ? 18.140 40.947 -9.448 1.00 19.12 48 PRO B C 1
ATOM 1654 O O . PRO B 1 48 ? 18.702 40.377 -8.472 1.00 17.57 48 PRO B O 1
ATOM 1658 N N . ASN B 1 49 ? 16.960 40.560 -9.955 1.00 18.17 49 ASN B N 1
ATOM 1659 C CA . ASN B 1 49 ? 16.141 39.468 -9.429 1.00 18.15 49 ASN B CA 1
ATOM 1660 C C . ASN B 1 49 ? 16.308 38.170 -10.160 1.00 18.81 49 ASN B C 1
ATOM 1661 O O . ASN B 1 49 ? 15.512 37.274 -10.057 1.00 19.07 49 ASN B O 1
ATOM 1666 N N . ILE B 1 50 ? 17.375 38.080 -10.924 1.00 20.86 50 ILE B N 1
ATOM 1667 C CA . ILE B 1 50 ? 17.552 36.951 -11.829 1.00 20.87 50 ILE B CA 1
ATOM 1668 C C . ILE B 1 50 ? 18.296 35.784 -11.148 1.00 22.29 50 ILE B C 1
ATOM 1669 O O . ILE B 1 50 ? 18.936 35.954 -10.080 1.00 22.15 50 ILE B O 1
ATOM 1674 N N . ASN B 1 51 ? 18.200 34.601 -11.758 1.00 24.06 51 ASN B N 1
ATOM 1675 C CA . ASN B 1 51 ? 18.969 33.399 -11.365 1.00 25.49 51 ASN B CA 1
ATOM 1676 C C . ASN B 1 51 ? 19.776 32.843 -12.564 1.00 27.26 51 ASN B C 1
ATOM 1677 O O . ASN B 1 51 ? 19.939 33.546 -13.592 1.00 26.62 51 ASN B O 1
ATOM 1682 N N . ASP B 1 52 ? 20.282 31.607 -12.429 1.00 28.50 52 ASP B N 1
ATOM 1683 C CA . ASP B 1 52 ? 21.120 30.972 -13.454 1.00 30.13 52 ASP B CA 1
ATOM 1684 C C . ASP B 1 52 ? 20.404 30.587 -14.732 1.00 31.18 52 ASP B C 1
ATOM 1685 O O . ASP B 1 52 ? 21.050 30.283 -15.728 1.00 30.49 52 ASP B O 1
ATOM 1690 N N . LYS B 1 53 ? 19.085 30.506 -14.684 1.00 30.76 53 LYS B N 1
ATOM 1691 C CA . LYS B 1 53 ? 18.338 30.017 -15.840 1.00 32.28 53 LYS B CA 1
ATOM 1692 C C . LYS B 1 53 ? 17.813 31.200 -16.541 1.00 30.77 53 LYS B C 1
ATOM 1693 O O . LYS B 1 53 ? 16.943 31.062 -17.356 1.00 32.38 53 LYS B O 1
ATOM 1699 N N . GLN B 1 54 ? 18.315 32.375 -16.160 1.00 29.92 54 GLN B N 1
ATOM 1700 C CA . GLN B 1 54 ? 17.823 33.658 -16.625 1.00 29.17 54 GLN B CA 1
ATOM 1701 C C . GLN B 1 54 ? 16.315 33.939 -16.400 1.00 27.69 54 GLN B C 1
ATOM 1702 O O . GLN B 1 54 ? 15.691 34.692 -17.126 1.00 26.86 54 GLN B O 1
ATOM 1708 N N . THR B 1 55 ? 15.742 33.308 -15.369 1.00 25.78 55 THR B N 1
ATOM 1709 C CA . THR B 1 55 ? 14.382 33.599 -14.947 1.00 24.55 55 THR B CA 1
ATOM 1710 C C . THR B 1 55 ? 14.425 34.223 -13.542 1.00 23.36 55 THR B C 1
ATOM 1711 O O . THR B 1 55 ? 15.509 34.399 -12.960 1.00 22.70 55 THR B O 1
ATOM 1715 N N . ALA B 1 56 ? 13.251 34.521 -12.987 1.00 22.02 56 ALA B N 1
ATOM 1716 C CA . ALA B 1 56 ? 13.191 35.252 -11.730 1.00 20.76 56 ALA B CA 1
ATOM 1717 C C . ALA B 1 56 ? 13.555 34.317 -10.615 1.00 20.94 56 ALA B C 1
ATOM 1718 O O . ALA B 1 56 ? 12.972 33.223 -10.534 1.00 20.96 56 ALA B O 1
ATOM 1720 N N . PHE B 1 57 ? 14.557 34.687 -9.825 1.00 18.85 57 PHE B N 1
ATOM 1721 C CA . PHE B 1 57 ? 14.841 33.992 -8.557 1.00 18.42 57 PHE B CA 1
ATOM 1722 C C . PHE B 1 57 ? 13.537 33.844 -7.738 1.00 17.85 57 PHE B C 1
ATOM 1723 O O . PHE B 1 57 ? 12.770 34.820 -7.581 1.00 17.00 57 PHE B O 1
ATOM 1731 N N . GLY B 1 58 ? 13.269 32.638 -7.223 1.00 16.37 58 GLY B N 1
ATOM 1732 C CA . GLY B 1 58 ? 12.040 32.374 -6.487 1.00 16.30 58 GLY B CA 1
ATOM 1733 C C . GLY B 1 58 ? 11.889 33.285 -5.271 1.00 16.38 58 GLY B C 1
ATOM 1734 O O . GLY B 1 58 ? 10.780 33.627 -4.907 1.00 16.08 58 GLY B O 1
ATOM 1735 N N . GLY B 1 59 ? 13.004 33.697 -4.659 1.00 15.44 59 GLY B N 1
ATOM 1736 C CA . GLY B 1 59 ? 12.955 34.496 -3.417 1.00 14.02 59 GLY B CA 1
ATOM 1737 C C . GLY B 1 59 ? 12.513 35.944 -3.721 1.00 14.89 59 GLY B C 1
ATOM 1738 O O . GLY B 1 59 ? 11.779 36.584 -2.947 1.00 14.73 59 GLY B O 1
ATOM 1739 N N . SER B 1 60 ? 12.876 36.419 -4.906 1.00 14.56 60 SER B N 1
ATOM 1740 C CA . SER B 1 60 ? 12.437 37.722 -5.390 1.00 16.01 60 SER B CA 1
ATOM 1741 C C . SER B 1 60 ? 10.957 37.718 -5.738 1.00 15.96 60 SER B C 1
ATOM 1742 O O . SER B 1 60 ? 10.283 38.729 -5.516 1.00 15.33 60 SER B O 1
ATOM 1745 N N . LEU B 1 61 ? 10.461 36.600 -6.309 1.00 14.69 61 LEU B N 1
ATOM 1746 C CA . LEU B 1 61 ? 9.015 36.473 -6.572 1.00 14.64 61 LEU B CA 1
ATOM 1747 C C . LEU B 1 61 ? 8.287 36.513 -5.226 1.00 15.02 61 LEU B C 1
ATOM 1748 O O . LEU B 1 61 ? 7.265 37.152 -5.092 1.00 15.33 61 LEU B O 1
ATOM 1753 N N . TYR B 1 62 ? 8.816 35.812 -4.230 1.00 13.03 62 TYR B N 1
ATOM 1754 C CA . TYR B 1 62 ? 8.233 35.830 -2.887 1.00 13.13 62 TYR B CA 1
ATOM 1755 C C . TYR B 1 62 ? 8.281 37.232 -2.301 1.00 12.88 62 TYR B C 1
ATOM 1756 O O . TYR B 1 62 ? 7.287 37.709 -1.789 1.00 11.79 62 TYR B O 1
ATOM 1765 N N . ASN B 1 63 ? 9.433 37.895 -2.422 1.00 10.92 63 ASN B N 1
ATOM 1766 C CA . ASN B 1 63 ? 9.533 39.228 -1.846 1.00 12.36 63 ASN B CA 1
ATOM 1767 C C . ASN B 1 63 ? 8.536 40.181 -2.466 1.00 12.69 63 ASN B C 1
ATOM 1768 O O . ASN B 1 63 ? 7.986 40.983 -1.792 1.00 12.07 63 ASN B O 1
ATOM 1773 N N . ALA B 1 64 ? 8.365 40.123 -3.781 1.00 13.20 64 ALA B N 1
ATOM 1774 C CA . ALA B 1 64 ? 7.403 41.030 -4.458 1.00 13.58 64 ALA B CA 1
ATOM 1775 C C . ALA B 1 64 ? 6.012 40.766 -3.944 1.00 14.27 64 ALA B C 1
ATOM 1776 O O . ALA B 1 64 ? 5.222 41.705 -3.710 1.00 14.24 64 ALA B O 1
ATOM 1778 N N . ALA B 1 65 ? 5.655 39.472 -3.838 1.00 14.26 65 ALA B N 1
ATOM 1779 C CA . ALA B 1 65 ? 4.314 39.118 -3.365 1.00 14.70 65 ALA B CA 1
ATOM 1780 C C . ALA B 1 65 ? 4.122 39.482 -1.906 1.00 16.08 65 ALA B C 1
ATOM 1781 O O . ALA B 1 65 ? 3.093 40.083 -1.533 1.00 16.84 65 ALA B O 1
ATOM 1783 N N . VAL B 1 66 ? 5.100 39.152 -1.065 1.00 16.16 66 VAL B N 1
ATOM 1784 C CA . VAL B 1 66 ? 4.928 39.409 0.350 1.00 17.18 66 VAL B CA 1
ATOM 1785 C C . VAL B 1 66 ? 4.846 40.951 0.636 1.00 17.62 66 VAL B C 1
ATOM 1786 O O . VAL B 1 66 ? 4.165 41.364 1.582 1.00 17.19 66 VAL B O 1
ATOM 1806 N N . ALA B 1 68 ? 3.703 43.164 -1.660 1.00 17.06 68 ALA B N 1
ATOM 1807 C CA . ALA B 1 68 ? 2.450 43.612 -2.236 1.00 18.02 68 ALA B CA 1
ATOM 1808 C C . ALA B 1 68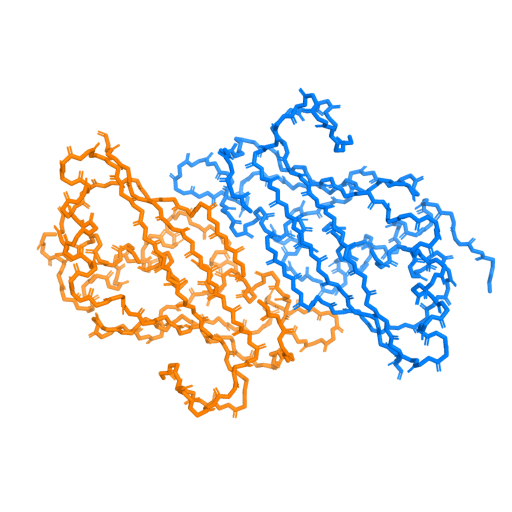 ? 1.353 43.487 -1.152 1.00 17.70 68 ALA B C 1
ATOM 1809 O O . ALA B 1 68 ? 0.527 44.398 -0.988 1.00 17.94 68 ALA B O 1
ATOM 1811 N N . CYS B 1 69 ? 1.292 42.348 -0.486 1.00 16.87 69 CYS B N 1
ATOM 1812 C CA . CYS B 1 69 ? 0.248 42.159 0.536 1.00 16.48 69 CYS B CA 1
ATOM 1813 C C . CYS B 1 69 ? 0.558 43.008 1.787 1.00 17.07 69 CYS B C 1
ATOM 1814 O O . CYS B 1 69 ? -0.352 43.568 2.365 1.00 17.42 69 CYS B O 1
ATOM 1817 N N . TRP B 1 70 ? 1.825 43.068 2.208 1.00 16.37 70 TRP B N 1
ATOM 1818 C CA . TRP B 1 70 ? 2.219 43.919 3.339 1.00 17.80 70 TRP B CA 1
ATOM 1819 C C . TRP B 1 70 ? 1.823 45.376 2.936 1.00 17.71 70 TRP B C 1
ATOM 1820 O O . TRP B 1 70 ? 1.256 46.108 3.739 1.00 17.54 70 TRP B O 1
ATOM 1831 N N . GLY B 1 71 ? 2.175 45.755 1.706 1.00 16.48 71 GLY B N 1
ATOM 1832 C CA . GLY B 1 71 ? 1.905 47.081 1.156 1.00 17.92 71 GLY B CA 1
ATOM 1833 C C . GLY B 1 71 ? 0.432 47.422 1.258 1.00 18.27 71 GLY B C 1
ATOM 1834 O O . GLY B 1 71 ? 0.112 48.478 1.728 1.00 17.76 71 GLY B O 1
ATOM 1843 N N . VAL B 1 73 ? -1.802 46.095 3.313 1.00 20.57 73 VAL B N 1
ATOM 1844 C CA . VAL B 1 73 ? -2.152 46.334 4.742 1.00 21.54 73 VAL B CA 1
ATOM 1845 C C . VAL B 1 73 ? -1.702 47.750 5.225 1.00 21.20 73 VAL B C 1
ATOM 1846 O O . VAL B 1 73 ? -2.456 48.480 5.885 1.00 21.88 73 VAL B O 1
ATOM 1850 N N . TYR B 1 74 ? -0.482 48.132 4.882 1.00 20.27 74 TYR B N 1
ATOM 1851 C CA . TYR B 1 74 ? 0.034 49.429 5.211 1.00 19.42 74 TYR B CA 1
ATOM 1852 C C . TYR B 1 74 ? -0.850 50.557 4.645 1.00 19.67 74 TYR B C 1
ATOM 1853 O O . TYR B 1 74 ? -1.195 51.516 5.373 1.00 18.04 74 TYR B O 1
ATOM 1862 N N . LEU B 1 75 ? -1.245 50.430 3.374 1.00 19.21 75 LEU B N 1
ATOM 1863 C CA . LEU B 1 75 ? -2.048 51.475 2.722 1.00 18.61 75 LEU B CA 1
ATOM 1864 C C . LEU B 1 75 ? -3.369 51.576 3.427 1.00 19.27 75 LEU B C 1
ATOM 1865 O O . LEU B 1 75 ? -3.881 52.712 3.634 1.00 19.46 75 LEU B O 1
ATOM 1870 N N . LYS B 1 76 ? -3.928 50.424 3.813 1.00 18.42 76 LYS B N 1
ATOM 1871 C CA . LYS B 1 76 ? -5.206 50.448 4.572 1.00 18.97 76 LYS B CA 1
ATOM 1872 C C . LYS B 1 76 ? -5.068 51.112 5.940 1.00 19.27 76 LYS B C 1
ATOM 1873 O O . LYS B 1 76 ? -5.920 51.950 6.328 1.00 19.13 76 LYS B O 1
ATOM 1879 N N . THR B 1 77 ? -3.984 50.817 6.644 1.00 19.66 77 THR B N 1
ATOM 1880 C CA . THR B 1 77 ? -3.772 51.435 7.968 1.00 21.42 77 THR B CA 1
ATOM 1881 C C . THR B 1 77 ? -3.621 52.943 7.831 1.00 22.57 77 THR B C 1
ATOM 1882 O O . THR B 1 77 ? -4.123 53.705 8.673 1.00 22.21 77 THR B O 1
ATOM 1886 N N . GLN B 1 78 ? -2.964 53.382 6.760 1.00 23.97 78 GLN B N 1
ATOM 1887 C CA . GLN B 1 78 ? -2.768 54.827 6.488 1.00 25.22 78 GLN B CA 1
ATOM 1888 C C . GLN B 1 78 ? -4.066 55.547 6.155 1.00 25.05 78 GLN B C 1
ATOM 1889 O O . GLN B 1 78 ? -4.283 56.671 6.628 1.00 26.99 78 GLN B O 1
ATOM 1895 N N . GLU B 1 79 ? -4.918 54.910 5.346 1.00 24.65 79 GLU B N 1
ATOM 1896 C CA . GLU B 1 79 ? -6.215 55.461 4.974 1.00 24.91 79 GLU B CA 1
ATOM 1897 C C . GLU B 1 79 ? -7.101 55.575 6.205 1.00 26.29 79 GLU B C 1
ATOM 1898 O O . GLU B 1 79 ? -7.851 56.516 6.323 1.00 25.73 79 GLU B O 1
ATOM 1904 N N . GLU B 1 80 ? -6.953 54.632 7.137 1.00 27.10 80 GLU B N 1
ATOM 1905 C CA . GLU B 1 80 ? -7.685 54.599 8.391 1.00 29.53 80 GLU B CA 1
ATOM 1906 C C . GLU B 1 80 ? -7.036 55.471 9.499 1.00 29.66 80 GLU B C 1
ATOM 1907 O O . GLU B 1 80 ? -7.548 55.540 10.595 1.00 29.02 80 GLU B O 1
ATOM 1913 N N . ASN B 1 81 ? -5.885 56.088 9.204 1.00 31.18 81 ASN B N 1
ATOM 1914 C CA . ASN B 1 81 ? -5.079 56.904 10.153 1.00 32.81 81 ASN B CA 1
ATOM 1915 C C . ASN B 1 81 ? -4.794 56.213 11.495 1.00 33.67 81 ASN B C 1
ATOM 1916 O O . ASN B 1 81 ? -4.832 56.833 12.568 1.00 34.33 81 ASN B O 1
ATOM 1921 N N . ILE B 1 82 ? -4.511 54.923 11.402 1.00 34.57 82 ILE B N 1
ATOM 1922 C CA . ILE B 1 82 ? -4.157 54.039 12.507 1.00 35.45 82 ILE B CA 1
ATOM 1923 C C . ILE B 1 82 ? -2.621 53.996 12.654 1.00 35.70 82 ILE B C 1
ATOM 1924 O O . ILE B 1 82 ? -1.916 53.704 11.698 1.00 36.44 82 ILE B O 1
ATOM 1929 N N . ALA B 1 83 ? -2.102 54.299 13.840 1.00 35.93 83 ALA B N 1
ATOM 1930 C CA . ALA B 1 83 ? -0.662 54.168 14.136 1.00 35.86 83 ALA B CA 1
ATOM 1931 C C . ALA B 1 83 ? -0.388 52.757 14.685 1.00 35.62 83 ALA B C 1
ATOM 1932 O O . ALA B 1 83 ? -1.066 52.316 15.616 1.00 36.11 83 ALA B O 1
ATOM 1934 N N . CYS B 1 84 ? 0.564 52.029 14.110 1.00 35.22 84 CYS B N 1
ATOM 1935 C CA . CYS B 1 84 ? 0.788 50.641 14.535 1.00 34.85 84 CYS B CA 1
ATOM 1936 C C . CYS B 1 84 ? 2.070 50.055 14.027 1.00 34.87 84 CYS B C 1
ATOM 1937 O O . CYS B 1 84 ? 2.746 50.635 13.192 1.00 33.93 84 CYS B O 1
ATOM 1940 N N . ASN B 1 85 ? 2.416 48.898 14.575 1.00 35.34 85 ASN B N 1
ATOM 1941 C CA . ASN B 1 85 ? 3.450 48.087 13.986 1.00 36.42 85 ASN B CA 1
ATOM 1942 C C . ASN B 1 85 ? 2.784 47.036 13.142 1.00 34.97 85 ASN B C 1
ATOM 1943 O O . ASN B 1 85 ? 1.820 46.398 13.566 1.00 35.45 85 ASN B O 1
ATOM 1948 N N . GLN B 1 86 ? 3.324 46.837 11.958 1.00 33.23 86 GLN B N 1
ATOM 1949 C CA . GLN B 1 86 ? 2.816 45.782 11.104 1.00 31.48 86 GLN B CA 1
ATOM 1950 C C . GLN B 1 86 ? 3.845 44.663 10.965 1.00 29.50 86 GLN B C 1
ATOM 1951 O O . GLN B 1 86 ? 5.027 44.942 10.739 1.00 27.97 86 GLN B O 1
ATOM 1957 N N . VAL B 1 87 ? 3.398 43.407 11.072 1.00 27.59 87 VAL B N 1
ATOM 1958 C CA . VAL B 1 87 ? 4.294 42.242 10.846 1.00 26.87 87 VAL B CA 1
ATOM 1959 C C . VAL B 1 87 ? 3.693 41.182 9.903 1.00 25.22 87 VAL B C 1
ATOM 1960 O O . VAL B 1 87 ? 2.476 41.061 9.853 1.00 25.51 87 VAL B O 1
ATOM 1964 N N . VAL B 1 88 ? 4.524 40.415 9.179 1.00 24.03 88 VAL B N 1
ATOM 1965 C CA . VAL B 1 88 ? 4.008 39.227 8.458 1.00 22.57 88 VAL B CA 1
ATOM 1966 C C . VAL B 1 88 ? 4.110 38.127 9.473 1.00 20.27 88 VAL B C 1
ATOM 1967 O O . VAL B 1 88 ? 5.143 37.994 10.066 1.00 18.40 88 VAL B O 1
ATOM 1971 N N . THR B 1 89 ? 3.134 37.249 9.570 1.00 19.41 89 THR B N 1
ATOM 1972 C CA . THR B 1 89 ? 3.264 36.138 10.523 1.00 19.01 89 THR B CA 1
ATOM 1973 C C . THR B 1 89 ? 3.392 34.829 9.730 1.00 18.94 89 THR B C 1
ATOM 1974 O O . THR B 1 89 ? 3.880 33.811 10.258 1.00 18.20 89 THR B O 1
ATOM 1978 N N . GLU B 1 90 ? 2.921 34.834 8.470 1.00 17.93 90 GLU B N 1
ATOM 1979 C CA . GLU B 1 90 ? 3.191 33.733 7.604 1.00 18.99 90 GLU B CA 1
ATOM 1980 C C . GLU B 1 90 ? 3.154 34.121 6.136 1.00 17.39 90 GLU B C 1
ATOM 1981 O O . GLU B 1 90 ? 2.479 35.067 5.746 1.00 17.76 90 GLU B O 1
ATOM 1987 N N . GLY B 1 91 ? 3.872 33.370 5.313 1.00 16.70 91 GLY B N 1
ATOM 1988 C CA . GLY B 1 91 ? 3.790 33.608 3.835 1.00 15.97 91 GLY B CA 1
ATOM 1989 C C . GLY B 1 91 ? 4.048 32.302 3.109 1.00 16.88 91 GLY B C 1
ATOM 1990 O O . GLY B 1 91 ? 5.084 31.655 3.365 1.00 18.98 91 GLY B O 1
ATOM 1991 N N . ASN B 1 92 ? 3.187 31.969 2.144 1.00 15.06 92 ASN B N 1
ATOM 1992 C CA . ASN B 1 92 ? 3.207 30.690 1.451 1.00 16.26 92 ASN B CA 1
ATOM 1993 C C . ASN B 1 92 ? 3.218 30.952 -0.057 1.00 16.62 92 ASN B C 1
ATOM 1994 O O . ASN B 1 92 ? 2.369 31.714 -0.552 1.00 16.92 92 ASN B O 1
ATOM 2007 N N . LYS B 1 94 ? 3.319 29.135 -3.986 1.00 14.59 94 LYS B N 1
ATOM 2008 C CA . LYS B 1 94 ? 3.493 28.051 -4.969 1.00 16.21 94 LYS B CA 1
ATOM 2009 C C . LYS B 1 94 ? 3.983 28.579 -6.295 1.00 16.20 94 LYS B C 1
ATOM 2010 O O . LYS B 1 94 ? 3.421 29.550 -6.839 1.00 14.11 94 LYS B O 1
ATOM 2016 N N . TYR B 1 95 ? 5.009 27.925 -6.827 1.00 15.21 95 TYR B N 1
ATOM 2017 C CA . TYR B 1 95 ? 5.621 28.371 -8.063 1.00 16.04 95 TYR B CA 1
ATOM 2018 C C . TYR B 1 95 ? 5.160 27.374 -9.114 1.00 16.61 95 TYR B C 1
ATOM 2019 O O . TYR B 1 95 ? 5.583 26.212 -9.087 1.00 16.60 95 TYR B O 1
ATOM 2028 N N . ILE B 1 96 ? 4.312 27.846 -10.014 1.00 16.13 96 ILE B N 1
ATOM 2029 C CA . ILE B 1 96 ? 3.664 27.022 -11.019 1.00 18.03 96 ILE B CA 1
ATOM 2030 C C . ILE B 1 96 ? 4.425 27.060 -12.333 1.00 18.28 96 ILE B C 1
ATOM 2031 O O . ILE B 1 96 ? 4.459 26.084 -13.056 1.00 18.81 96 ILE B O 1
ATOM 2036 N N . ALA B 1 97 ? 4.995 28.209 -12.670 1.00 19.46 97 ALA B N 1
ATOM 2037 C CA . ALA B 1 97 ? 5.706 28.395 -13.963 1.00 21.16 97 ALA B CA 1
ATOM 2038 C C . ALA B 1 97 ? 6.803 29.475 -13.829 1.00 22.72 97 ALA B C 1
ATOM 2039 O O . ALA B 1 97 ? 6.766 30.312 -12.887 1.00 23.49 97 ALA B O 1
ATOM 2041 N N . PRO B 1 98 ? 7.810 29.445 -14.730 1.00 24.31 98 PRO B N 1
ATOM 2042 C CA . PRO B 1 98 ? 8.834 30.448 -14.465 1.00 24.59 98 PRO B CA 1
ATOM 2043 C C . PRO B 1 98 ? 8.341 31.834 -14.860 1.00 23.53 98 PRO B C 1
ATOM 2044 O O . PRO B 1 98 ? 7.387 31.977 -15.627 1.00 24.75 98 PRO B O 1
ATOM 2048 N N . VAL B 1 99 ? 8.944 32.850 -14.278 1.00 23.56 99 VAL B N 1
ATOM 2049 C CA . VAL B 1 99 ? 8.701 34.261 -14.663 1.00 21.87 99 VAL B CA 1
ATOM 2050 C C . VAL B 1 99 ? 9.970 34.696 -15.369 1.00 21.81 99 VAL B C 1
ATOM 2051 O O . VAL B 1 99 ? 11.081 34.540 -14.845 1.00 21.76 99 VAL B O 1
ATOM 2055 N N A TYR B 1 100 ? 9.872 35.229 -16.568 0.50 21.84 100 TYR B N 1
ATOM 2056 N N B TYR B 1 100 ? 9.762 35.191 -16.582 0.50 22.22 100 TYR B N 1
ATOM 2057 C CA A TYR B 1 100 ? 11.127 35.548 -17.251 0.50 22.17 100 TYR B CA 1
ATOM 2058 C CA B TYR B 1 100 ? 10.811 35.361 -17.576 0.50 22.88 100 TYR B CA 1
ATOM 2059 C C A TYR B 1 100 ? 11.162 36.947 -17.807 0.50 22.77 100 TYR B C 1
ATOM 2060 C C B TYR B 1 100 ? 11.061 36.864 -17.888 0.50 23.30 100 TYR B C 1
ATOM 2061 O O A TYR B 1 100 ? 11.950 37.266 -18.694 0.50 23.69 100 TYR B O 1
ATOM 2062 O O B TYR B 1 100 ? 11.955 37.182 -18.669 0.50 24.12 100 TYR B O 1
ATOM 2079 N N . GLY B 1 101 ? 10.274 37.769 -17.297 1.00 22.78 101 GLY B N 1
ATOM 2080 C CA . GLY B 1 101 ? 10.333 39.181 -17.581 1.00 23.59 101 GLY B CA 1
ATOM 2081 C C . GLY B 1 101 ? 10.229 39.943 -16.291 1.00 22.29 101 GLY B C 1
ATOM 2082 O O . GLY B 1 101 ? 10.468 39.394 -15.220 1.00 22.99 101 GLY B O 1
ATOM 2083 N N . ARG B 1 102 ? 9.878 41.204 -16.427 1.00 21.97 102 ARG B N 1
ATOM 2084 C CA . ARG B 1 102 ? 9.541 42.102 -15.341 1.00 21.30 102 ARG B CA 1
ATOM 2085 C C . ARG B 1 102 ? 8.560 41.412 -14.402 1.00 20.58 102 ARG B C 1
ATOM 2086 O O . ARG B 1 102 ? 7.585 40.806 -14.843 1.00 20.09 102 ARG B O 1
ATOM 2094 N N . ILE B 1 103 ? 8.822 41.514 -13.095 1.00 19.01 103 ILE B N 1
ATOM 2095 C CA . ILE B 1 103 ? 7.941 40.929 -12.096 1.00 16.66 103 ILE B CA 1
ATOM 2096 C C . ILE B 1 103 ? 6.831 41.919 -11.731 1.00 16.11 103 ILE B C 1
ATOM 2097 O O . ILE B 1 103 ? 7.095 43.042 -11.407 1.00 15.49 103 ILE B O 1
ATOM 2102 N N . ARG B 1 104 ? 5.587 41.472 -11.748 1.00 15.80 104 ARG B N 1
ATOM 2103 C CA . ARG B 1 104 ? 4.457 42.324 -11.425 1.00 16.38 104 ARG B CA 1
ATOM 2104 C C . ARG B 1 104 ? 3.620 41.509 -10.496 1.00 16.47 104 ARG B C 1
ATOM 2105 O O . ARG B 1 104 ? 3.055 40.488 -10.898 1.00 16.66 104 ARG B O 1
ATOM 2113 N N . ALA B 1 105 ? 3.502 41.981 -9.270 1.00 16.19 105 ALA B N 1
ATOM 2114 C CA . ALA B 1 105 ? 2.792 41.244 -8.241 1.00 16.67 105 ALA B CA 1
ATOM 2115 C C . ALA B 1 105 ? 1.503 42.009 -7.979 1.00 17.02 105 ALA B C 1
ATOM 2116 O O . ALA B 1 105 ? 1.548 43.194 -7.693 1.00 15.85 105 ALA B O 1
ATOM 2118 N N . ILE B 1 106 ? 0.370 41.321 -8.027 1.00 16.91 106 ILE B N 1
ATOM 2119 C CA . ILE B 1 106 ? -0.930 41.970 -7.951 1.00 17.70 106 ILE B CA 1
ATOM 2120 C C . ILE B 1 106 ? -1.608 41.509 -6.675 1.00 17.91 106 ILE B C 1
ATOM 2121 O O . ILE B 1 106 ? -1.679 40.316 -6.429 1.00 17.12 106 ILE B O 1
ATOM 2126 N N . CYS B 1 107 ? -2.046 42.450 -5.834 1.00 18.59 107 CYS B N 1
ATOM 2127 C CA . CYS B 1 107 ? -2.792 42.150 -4.609 1.00 18.85 107 CYS B CA 1
ATOM 2128 C C . CYS B 1 107 ? -4.124 42.938 -4.650 1.00 19.05 107 CYS B C 1
ATOM 2129 O O . CYS B 1 107 ? -4.087 44.145 -4.832 1.00 17.36 107 CYS B O 1
ATOM 2132 N N . HIS B 1 108 ? -5.266 42.263 -4.492 1.00 20.21 108 HIS B N 1
ATOM 2133 C CA . HIS B 1 108 ? -6.572 42.912 -4.239 1.00 21.13 108 HIS B CA 1
ATOM 2134 C C . HIS B 1 108 ? -6.912 43.087 -2.754 1.00 21.71 108 HIS B C 1
ATOM 2135 O O . HIS B 1 108 ? -6.651 42.208 -1.931 1.00 21.15 108 HIS B O 1
ATOM 2142 N N . ALA B 1 109 ? -7.494 44.228 -2.415 1.00 22.38 109 ALA B N 1
ATOM 2143 C CA . ALA B 1 109 ? -7.928 44.526 -1.033 1.00 23.65 109 ALA B CA 1
ATOM 2144 C C . ALA B 1 109 ? -8.949 43.469 -0.574 1.00 24.19 109 ALA B C 1
ATOM 2145 O O . ALA B 1 109 ? -9.738 43.002 -1.387 1.00 23.25 109 ALA B O 1
ATOM 2147 N N . PRO B 1 110 ? -8.919 43.087 0.716 1.00 26.31 110 PRO B N 1
ATOM 2148 C CA . PRO B 1 110 ? -10.002 42.287 1.300 1.00 28.01 110 PRO B CA 1
ATOM 2149 C C . PRO B 1 110 ? -11.267 43.162 1.286 1.00 30.63 110 PRO B C 1
ATOM 2150 O O . PRO B 1 110 ? -11.133 44.383 1.182 1.00 32.63 110 PRO B O 1
ATOM 2154 N N . ASP B 1 111 ? -12.473 42.591 1.361 1.00 32.63 111 ASP B N 1
ATOM 2155 C CA . ASP B 1 111 ? -13.712 43.412 1.302 1.00 34.28 111 ASP B CA 1
ATOM 2156 C C . ASP B 1 111 ? -13.824 44.350 2.477 1.00 34.65 111 ASP B C 1
ATOM 2157 O O . ASP B 1 111 ? -13.132 44.185 3.505 1.00 33.75 111 ASP B O 1
ATOM 2162 N N . GLU B 1 112 ? -14.748 45.304 2.348 1.00 34.99 112 GLU B N 1
ATOM 2163 C CA . GLU B 1 112 ? -14.907 46.298 3.381 1.00 36.27 112 GLU B CA 1
ATOM 2164 C C . GLU B 1 112 ? -15.326 45.677 4.717 1.00 35.48 112 GLU B C 1
ATOM 2165 O O . GLU B 1 112 ? -14.853 46.118 5.768 1.00 35.38 112 GLU B O 1
ATOM 2171 N N . GLU B 1 113 ? -16.130 44.614 4.678 1.00 35.10 113 GLU B N 1
ATOM 2172 C CA . GLU B 1 113 ? -16.602 44.001 5.940 1.00 35.86 113 GLU B CA 1
ATOM 2173 C C . GLU B 1 113 ? -15.452 43.436 6.754 1.00 34.69 113 GLU B C 1
ATOM 2174 O O . GLU B 1 113 ? -15.331 43.698 7.955 1.00 34.27 113 GLU B O 1
ATOM 2180 N N . GLU B 1 114 ? -14.575 42.709 6.062 1.00 33.93 114 GLU B N 1
ATOM 2181 C CA . GLU B 1 114 ? -13.394 42.138 6.643 1.00 32.31 114 GLU B CA 1
ATOM 2182 C C . GLU B 1 114 ? -12.471 43.218 7.198 1.00 30.98 114 GLU B C 1
ATOM 2183 O O . GLU B 1 114 ? -11.929 43.090 8.301 1.00 30.26 114 GLU B O 1
ATOM 2189 N N . LEU B 1 115 ? -12.233 44.249 6.391 1.00 29.39 115 LEU B N 1
ATOM 2190 C CA . LEU B 1 115 ? -11.387 45.350 6.806 1.00 28.54 115 LEU B CA 1
ATOM 2191 C C . LEU B 1 115 ? -12.007 46.005 8.034 1.00 28.42 115 LEU B C 1
ATOM 2192 O O . LEU B 1 115 ? -11.305 46.277 9.012 1.00 27.89 115 LEU B O 1
ATOM 2197 N N . ALA B 1 116 ? -13.322 46.222 7.992 1.00 28.35 116 ALA B N 1
ATOM 2198 C CA . ALA B 1 116 ? -14.031 46.805 9.146 1.00 29.61 116 ALA B CA 1
ATOM 2199 C C . ALA B 1 116 ? -13.900 45.943 10.444 1.00 29.57 116 ALA B C 1
ATOM 2200 O O . ALA B 1 116 ? -13.571 46.470 11.521 1.00 28.52 116 ALA B O 1
ATOM 2202 N N . ASN B 1 117 ? -14.073 44.622 10.304 1.00 29.96 117 ASN B N 1
ATOM 2203 C CA . ASN B 1 117 ? -13.891 43.662 11.400 1.00 30.34 117 ASN B CA 1
ATOM 2204 C C . ASN B 1 117 ? -12.479 43.710 11.974 1.00 30.81 117 ASN B C 1
ATOM 2205 O O . ASN B 1 117 ? -12.276 43.651 13.201 1.00 31.02 117 ASN B O 1
ATOM 2210 N N . PHE B 1 118 ? -11.515 43.814 11.055 1.00 29.99 118 PHE B N 1
ATOM 2211 C CA . PHE B 1 118 ? -10.095 43.799 11.331 1.00 30.02 118 PHE B CA 1
ATOM 2212 C C . PHE B 1 118 ? -9.721 45.075 12.098 1.00 30.16 118 PHE B C 1
ATOM 2213 O O . PHE B 1 118 ? -9.054 45.010 13.139 1.00 30.29 118 PHE B O 1
ATOM 2221 N N . PHE B 1 119 ? -10.148 46.233 11.597 1.00 29.86 119 PHE B N 1
ATOM 2222 C CA . PHE B 1 119 ? -9.880 47.478 12.318 1.00 30.63 119 PHE B CA 1
ATOM 2223 C C . PHE B 1 119 ? -10.675 47.528 13.621 1.00 30.54 119 PHE B C 1
ATOM 2224 O O . PHE B 1 119 ? -10.195 48.067 14.613 1.00 29.76 119 PHE B O 1
ATOM 2232 N N . ASP B 1 120 ? -11.840 46.895 13.623 1.00 31.07 120 ASP B N 1
ATOM 2233 C CA . ASP B 1 120 ? -12.606 46.797 14.860 1.00 33.22 120 ASP B CA 1
ATOM 2234 C C . ASP B 1 120 ? -11.822 45.990 15.898 1.00 33.31 120 ASP B C 1
ATOM 2235 O O . ASP B 1 120 ? -11.628 46.451 17.018 1.00 33.35 120 ASP B O 1
ATOM 2240 N N . HIS B 1 121 ? -11.306 44.831 15.500 1.00 33.90 121 HIS B N 1
ATOM 2241 C CA . HIS B 1 121 ? -10.545 43.988 16.411 1.00 34.58 121 HIS B CA 1
ATOM 2242 C C . HIS B 1 121 ? -9.308 44.676 17.009 1.00 34.79 121 HIS B C 1
ATOM 2243 O O . HIS B 1 121 ? -9.013 44.520 18.196 1.00 34.91 121 HIS B O 1
ATOM 2250 N N . PHE B 1 122 ? -8.587 45.428 16.181 1.00 35.15 122 PHE B N 1
ATOM 2251 C CA . PHE B 1 122 ? -7.415 46.194 16.619 1.00 35.13 122 PHE B CA 1
ATOM 2252 C C . PHE B 1 122 ? -7.785 47.261 17.666 1.00 35.90 122 PHE B C 1
ATOM 2253 O O . PHE B 1 122 ? -7.035 47.475 18.626 1.00 35.06 122 PHE B O 1
ATOM 2261 N N . GLU B 1 123 ? -8.914 47.940 17.444 1.00 37.16 123 GLU B N 1
ATOM 2262 C CA . GLU B 1 123 ? -9.466 48.908 18.407 1.00 39.36 123 GLU B CA 1
ATOM 2263 C C . GLU B 1 123 ? -9.734 48.246 19.763 1.00 39.41 123 GLU B C 1
ATOM 2264 O O . GLU B 1 123 ? -9.215 48.713 20.777 1.00 39.10 123 GLU B O 1
ATOM 2270 N N . ARG B 1 124 ? -10.481 47.132 19.754 1.00 39.92 124 ARG B N 1
ATOM 2271 C CA . ARG B 1 124 ? -10.819 46.392 20.981 1.00 40.55 124 ARG B CA 1
ATOM 2272 C C . ARG B 1 124 ? -9.607 45.768 21.676 1.00 40.26 124 ARG B C 1
ATOM 2273 O O . ARG B 1 124 ? -9.422 45.982 22.863 1.00 40.13 124 ARG B O 1
ATOM 2281 N N . LYS B 1 125 ? -8.771 45.018 20.955 1.00 39.79 125 LYS B N 1
ATOM 2282 C CA . LYS B 1 125 ? -7.701 44.264 21.620 1.00 39.19 125 LYS B CA 1
ATOM 2283 C C . LYS B 1 125 ? -6.294 44.827 21.477 1.00 38.20 125 LYS B C 1
ATOM 2284 O O . LYS B 1 125 ? -5.388 44.350 22.147 1.00 38.26 125 LYS B O 1
ATOM 2290 N N . GLY B 1 126 ? -6.092 45.815 20.601 1.00 37.40 126 GLY B N 1
ATOM 2291 C CA . GLY B 1 126 ? -4.741 46.322 20.313 1.00 35.69 126 GLY B CA 1
ATOM 2292 C C . GLY B 1 126 ? -3.899 45.378 19.441 1.00 34.95 126 GLY B C 1
ATOM 2293 O O . GLY B 1 126 ? -2.722 45.672 19.166 1.00 34.23 126 GLY B O 1
ATOM 2294 N N . LYS B 1 127 ? -4.489 44.239 19.041 1.00 34.17 127 LYS B N 1
ATOM 2295 C CA . LYS B 1 127 ? -3.887 43.264 18.093 1.00 33.22 127 LYS B CA 1
ATOM 2296 C C . LYS B 1 127 ? -4.964 42.912 17.076 1.00 31.56 127 LYS B C 1
ATOM 2297 O O . LYS B 1 127 ? -6.137 42.825 17.442 1.00 32.55 127 LYS B O 1
ATOM 2303 N N . ALA B 1 128 ? -4.591 42.673 15.819 1.00 28.74 128 ALA B N 1
ATOM 2304 C CA . ALA B 1 128 ? -5.527 42.168 14.810 1.00 26.30 128 ALA B CA 1
ATOM 2305 C C . ALA B 1 128 ? -4.728 41.477 13.701 1.00 25.72 128 ALA B C 1
ATOM 2306 O O . ALA B 1 128 ? -3.584 41.855 13.447 1.00 23.66 128 ALA B O 1
ATOM 2308 N N . ARG B 1 129 ? -5.328 40.456 13.085 1.00 25.22 129 ARG B N 1
ATOM 2309 C CA . ARG B 1 129 ? -4.704 39.684 12.001 1.00 25.10 129 ARG B CA 1
ATOM 2310 C C . ARG B 1 129 ? -5.581 39.643 10.766 1.00 24.59 129 ARG B C 1
ATOM 2311 O O . ARG B 1 129 ? -6.815 39.661 10.860 1.00 24.99 129 ARG B O 1
ATOM 2319 N N . ILE B 1 130 ? -4.950 39.526 9.605 1.00 22.82 130 ILE B N 1
ATOM 2320 C CA . ILE B 1 130 ? -5.696 39.459 8.362 1.00 22.10 130 ILE B CA 1
ATOM 2321 C C . ILE B 1 130 ? -4.898 38.642 7.340 1.00 21.75 130 ILE B C 1
ATOM 2322 O O . ILE B 1 130 ? -3.678 38.764 7.291 1.00 20.2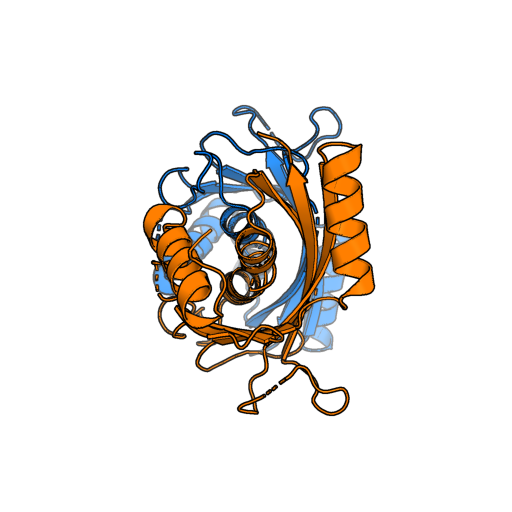3 130 ILE B O 1
ATOM 2327 N N . SER B 1 131 ? -5.592 37.856 6.519 1.00 21.19 131 SER B N 1
ATOM 2328 C CA . SER B 1 131 ? -4.988 37.133 5.423 1.00 23.57 131 SER B CA 1
ATOM 2329 C C . SER B 1 131 ? -5.185 37.783 4.042 1.00 22.62 131 SER B C 1
ATOM 2330 O O . SER B 1 131 ? -6.272 38.304 3.757 1.00 22.80 131 SER B O 1
ATOM 2333 N N . LEU B 1 132 ? -4.148 37.736 3.206 1.00 19.96 132 LEU B N 1
ATOM 2334 C CA . LEU B 1 132 ? -4.183 38.284 1.849 1.00 19.89 132 LEU B CA 1
ATOM 2335 C C . LEU B 1 132 ? -3.507 37.345 0.855 1.00 19.53 132 LEU B C 1
ATOM 2336 O O . LEU B 1 132 ? -2.715 36.477 1.270 1.00 17.71 132 LEU B O 1
ATOM 2341 N N . GLU B 1 133 ? -3.767 37.581 -0.435 1.00 18.90 133 GLU B N 1
ATOM 2342 C CA . GLU B 1 133 ? -3.284 36.778 -1.539 1.00 19.43 133 GLU B CA 1
ATOM 2343 C C . GLU B 1 133 ? -2.723 37.726 -2.573 1.00 19.11 133 GLU B C 1
ATOM 2344 O O . GLU B 1 133 ? -3.151 38.891 -2.671 1.00 18.05 133 GLU B O 1
ATOM 2350 N N . ALA B 1 134 ? -1.728 37.23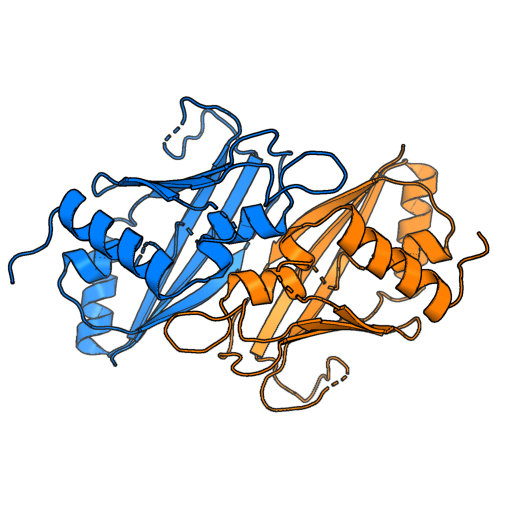9 -3.311 1.00 17.28 134 ALA B N 1
ATOM 2351 C CA . ALA B 1 134 ? -1.157 37.995 -4.402 1.00 17.84 134 ALA B CA 1
ATOM 2352 C C . ALA B 1 134 ? -0.899 37.038 -5.542 1.00 17.42 134 ALA B C 1
ATOM 2353 O O . ALA B 1 134 ? -0.753 35.832 -5.299 1.00 16.89 134 ALA B O 1
ATOM 2355 N N . ALA B 1 135 ? -0.826 37.553 -6.775 1.00 17.35 135 ALA B N 1
ATOM 2356 C CA . ALA B 1 135 ? -0.458 36.683 -7.897 1.00 17.89 135 ALA B CA 1
ATOM 2357 C C . ALA B 1 135 ? 0.558 37.323 -8.788 1.00 17.10 135 ALA B C 1
ATOM 2358 O O . ALA B 1 135 ? 0.621 38.555 -8.876 1.00 17.41 135 ALA B O 1
ATOM 2360 N N . ILE B 1 136 ? 1.370 36.532 -9.461 1.00 17.83 136 ILE B N 1
ATOM 2361 C CA . ILE B 1 136 ? 2.285 37.010 -10.488 1.00 18.25 136 ILE B CA 1
ATOM 2362 C C . ILE B 1 136 ? 2.089 36.211 -11.797 1.00 18.80 136 ILE B C 1
ATOM 2363 O O . ILE B 1 136 ? 2.054 35.026 -11.775 1.00 16.76 136 ILE B O 1
ATOM 2368 N N . TYR B 1 137 ? 1.978 36.882 -12.927 1.00 19.52 137 TYR B N 1
ATOM 2369 C CA . TYR B 1 137 ? 1.696 36.254 -14.207 1.00 21.84 137 TYR B CA 1
ATOM 2370 C C . TYR B 1 137 ? 2.871 36.477 -15.095 1.00 24.77 137 TYR B C 1
ATOM 2371 O O . TYR B 1 137 ? 3.560 37.477 -14.984 1.00 26.32 137 TYR B O 1
ATOM 2380 N N . ASN B 1 138 ? 3.131 35.546 -15.969 1.00 26.42 138 ASN B N 1
ATOM 2381 C CA . ASN B 1 138 ? 4.123 35.815 -16.941 1.00 30.45 138 ASN B CA 1
ATOM 2382 C C . ASN B 1 138 ? 3.637 36.180 -18.358 1.00 31.72 138 ASN B C 1
ATOM 2383 O O . ASN B 1 138 ? 4.187 37.095 -18.957 1.00 34.28 138 ASN B O 1
ATOM 2388 N N . ASP B 1 139 ? 2.613 35.493 -18.878 1.00 32.42 139 ASP B N 1
ATOM 2389 C CA . ASP B 1 139 ? 2.249 35.538 -20.315 1.00 32.71 139 ASP B CA 1
ATOM 2390 C C . ASP B 1 139 ? 1.435 36.759 -20.644 1.00 32.39 139 ASP B C 1
ATOM 2391 O O . ASP B 1 139 ? 1.297 37.143 -21.794 1.00 31.39 139 ASP B O 1
ATOM 2396 N N . ALA B 1 140 ? 0.848 37.343 -19.617 1.00 31.98 140 ALA B N 1
ATOM 2397 C CA . ALA B 1 140 ? -0.144 38.343 -19.838 1.00 31.77 140 ALA B CA 1
ATOM 2398 C C . ALA B 1 140 ? 0.204 39.575 -19.043 1.00 31.15 140 ALA B C 1
ATOM 2399 O O . ALA B 1 140 ? 0.793 39.504 -17.937 1.00 30.80 140 ALA B O 1
ATOM 2401 N N . CYS B 1 141 ? -0.117 40.699 -19.654 1.00 30.23 141 CYS B N 1
ATOM 2402 C CA . CYS B 1 141 ? -0.107 41.951 -18.975 1.00 30.04 141 CYS B CA 1
ATOM 2403 C C . CYS B 1 141 ? -1.431 42.170 -18.185 1.00 30.70 141 CYS B C 1
ATOM 2404 O O . CYS B 1 141 ? -2.304 42.954 -18.573 1.00 30.41 141 CYS B O 1
ATOM 2407 N N . VAL B 1 142 ? -1.550 41.481 -17.073 1.00 32.38 142 VAL B N 1
ATOM 2408 C CA . VAL B 1 142 ? -2.779 41.399 -16.297 1.00 34.42 142 VAL B CA 1
ATOM 2409 C C . VAL B 1 142 ? -2.946 42.629 -15.395 1.00 35.56 142 VAL B C 1
ATOM 2410 O O . VAL B 1 142 ? -1.961 43.091 -14.811 1.00 35.27 142 VAL B O 1
ATOM 2422 N N . LYS B 1 144 ? -5.653 42.505 -12.977 1.00 39.96 144 LYS B N 1
ATOM 2423 C CA . LYS B 1 144 ? -6.475 41.954 -11.879 1.00 40.69 144 LYS B CA 1
ATOM 2424 C C . LYS B 1 144 ? -6.204 40.433 -11.776 1.00 41.14 144 LYS B C 1
ATOM 2425 O O . LYS B 1 144 ? -5.894 39.820 -12.792 1.00 41.32 144 LYS B O 1
ATOM 2427 N N . ILE B 1 145 ? -6.273 39.842 -10.570 1.00 41.94 145 ILE B N 1
ATOM 2428 C CA . ILE B 1 145 ? -6.227 38.360 -10.382 1.00 42.49 145 ILE B CA 1
ATOM 2429 C C . ILE B 1 145 ? -7.547 37.785 -10.916 1.00 43.89 145 ILE B C 1
ATOM 2430 O O . ILE B 1 145 ? -8.577 37.846 -10.232 1.00 44.15 145 ILE B O 1
ATOM 2435 N N . GLU B 1 146 ? -7.537 37.274 -12.150 1.00 45.41 146 GLU B N 1
ATOM 2436 C CA . GLU B 1 146 ? -8.765 36.806 -12.799 1.00 46.31 146 GLU B CA 1
ATOM 2437 C C . GLU B 1 146 ? -8.936 35.315 -12.531 1.00 46.90 146 GLU B C 1
ATOM 2438 O O . GLU B 1 146 ? -7.957 34.573 -12.494 1.00 46.59 146 GLU B O 1
ATOM 2440 N N . PRO B 1 147 ? -10.192 34.883 -12.322 1.00 47.92 147 PRO B N 1
ATOM 2441 C CA . PRO B 1 147 ? -10.727 33.519 -12.254 1.00 48.63 147 PRO B CA 1
ATOM 2442 C C . PRO B 1 147 ? -10.313 32.738 -13.503 1.00 49.02 147 PRO B C 1
ATOM 2443 O O . PRO B 1 147 ? -9.922 31.580 -13.391 1.00 49.43 147 PRO B O 1
ATOM 2444 N N . GLU B 1 148 ? -10.377 33.381 -14.675 1.00 49.29 148 GLU B N 1
ATOM 2445 C CA . GLU B 1 148 ? -9.896 32.794 -15.947 1.00 48.83 148 GLU B CA 1
ATOM 2446 C C . GLU B 1 148 ? -8.390 32.439 -15.898 1.00 48.16 148 GLU B C 1
ATOM 2447 O O . GLU B 1 148 ? -8.034 31.270 -15.711 1.00 48.49 148 GLU B O 1
ATOM 2449 N N . THR B 1 149 ? -7.525 33.453 -16.015 1.00 46.71 149 THR B N 1
ATOM 2450 C CA . THR B 1 149 ? -6.053 33.285 -16.161 1.00 44.91 149 THR B CA 1
ATOM 2451 C C . THR B 1 149 ? -5.320 32.491 -15.042 1.00 42.10 149 THR B C 1
ATOM 2452 O O . THR B 1 149 ? -5.512 32.754 -13.858 1.00 42.58 149 THR B O 1
ATOM 2456 N N . LYS B 1 150 ? -4.481 31.529 -15.425 1.00 38.09 150 LYS B N 1
ATOM 2457 C CA . LYS B 1 150 ? -3.666 30.771 -14.474 1.00 34.38 150 LYS B CA 1
ATOM 2458 C C . LYS B 1 150 ? -2.396 31.580 -14.126 1.00 29.96 150 LYS B C 1
ATOM 2459 O O . LYS B 1 150 ? -1.668 31.983 -15.015 1.00 28.17 150 LYS B O 1
ATOM 2465 N N . PRO B 1 151 ? -2.136 31.818 -12.831 1.00 26.59 151 PRO B N 1
ATOM 2466 C CA . PRO B 1 151 ? -0.896 32.539 -12.494 1.00 23.90 151 PRO B CA 1
ATOM 2467 C C . PRO B 1 151 ? 0.349 31.673 -12.599 1.00 21.62 151 PRO B C 1
ATOM 2468 O O . PRO B 1 151 ? 0.243 30.448 -12.607 1.00 20.63 151 PRO B O 1
ATOM 2472 N N . SER B 1 152 ? 1.488 32.333 -12.755 1.00 19.15 152 SER B N 1
ATOM 2473 C CA . SER B 1 152 ? 2.790 31.727 -12.664 1.00 20.46 152 SER B CA 1
ATOM 2474 C C . SER B 1 152 ? 3.182 31.413 -11.207 1.00 18.91 152 SER B C 1
ATOM 2475 O O . SER B 1 152 ? 3.890 30.438 -10.975 1.00 17.62 152 SER B O 1
ATOM 2478 N N . VAL B 1 153 ? 2.733 32.253 -10.265 1.00 17.79 153 VAL B N 1
ATOM 2479 C CA . VAL B 1 153 ? 3.082 32.092 -8.846 1.00 18.56 153 VAL B CA 1
ATOM 2480 C C . VAL B 1 153 ? 1.834 32.510 -8.067 1.00 18.57 153 VAL B C 1
ATOM 2481 O O . VAL B 1 153 ? 1.153 33.517 -8.456 1.00 17.40 153 VAL B O 1
ATOM 2485 N N . LYS B 1 154 ? 1.488 31.764 -7.005 1.00 17.70 154 LYS B N 1
ATOM 2486 C CA . LYS B 1 154 ? 0.416 32.202 -6.092 1.00 18.22 154 LYS B CA 1
ATOM 2487 C C . LYS B 1 154 ? 1.010 32.381 -4.709 1.00 17.84 154 LYS B C 1
ATOM 2488 O O . LYS B 1 154 ? 1.803 31.556 -4.273 1.00 19.08 154 LYS B O 1
ATOM 2494 N N . PHE B 1 155 ? 0.611 33.431 -4.010 1.00 16.26 155 PHE B N 1
ATOM 2495 C CA . PHE B 1 155 ? 1.051 33.687 -2.640 1.00 16.91 155 PHE B CA 1
ATOM 2496 C C . PHE B 1 155 ? -0.171 33.861 -1.751 1.00 16.69 155 PHE B C 1
ATOM 2497 O O . PHE B 1 155 ? -1.201 34.462 -2.146 1.00 17.46 155 PHE B O 1
ATOM 2505 N N . ASN B 1 156 ? -0.074 33.364 -0.538 1.00 16.65 156 ASN B N 1
ATOM 2506 C CA . ASN B 1 156 ? -1.071 33.682 0.456 1.00 15.62 156 ASN B CA 1
ATOM 2507 C C . ASN B 1 156 ? -0.298 33.901 1.757 1.00 16.83 156 ASN B C 1
ATOM 2508 O O . ASN B 1 156 ? 0.735 33.240 2.028 1.00 14.36 156 ASN B O 1
ATOM 2513 N N . GLY B 1 157 ? -0.669 34.954 2.470 1.00 14.88 157 GLY B N 1
ATOM 2514 C CA . GLY B 1 157 ? 0.069 35.336 3.623 1.00 17.59 157 GLY B CA 1
ATOM 2515 C C . GLY B 1 157 ? -0.851 35.783 4.743 1.00 18.79 157 GLY B C 1
ATOM 2516 O O . GLY B 1 157 ? -2.006 36.090 4.511 1.00 19.30 157 GLY B O 1
ATOM 2517 N N . GLN B 1 158 ? -0.317 35.850 5.949 1.00 19.72 158 GLN B N 1
ATOM 2518 C CA . GLN B 1 158 ? -1.074 36.422 7.049 1.00 20.69 158 GLN B CA 1
ATOM 2519 C C . GLN B 1 158 ? -0.211 37.529 7.605 1.00 20.14 158 GLN B C 1
ATOM 2520 O O . GLN B 1 158 ? 1.013 37.398 7.587 1.00 19.64 158 GLN B O 1
ATOM 2526 N N . TYR B 1 159 ? -0.853 38.592 8.081 1.00 19.12 159 TYR B N 1
ATOM 2527 C CA . TYR B 1 159 ? -0.213 39.831 8.518 1.00 20.01 159 TYR B CA 1
ATOM 2528 C C . TYR B 1 159 ? -0.885 40.257 9.825 1.00 21.18 159 TYR B C 1
ATOM 2529 O O . TYR B 1 159 ? -2.064 40.001 10.036 1.00 21.30 159 TYR B O 1
ATOM 2538 N N . ALA B 1 160 ? -0.130 40.844 10.739 1.00 22.51 160 ALA B N 1
ATOM 2539 C CA . ALA B 1 160 ? -0.750 41.288 11.982 1.00 24.10 160 ALA B CA 1
ATOM 2540 C C . ALA B 1 160 ? -0.412 42.749 12.190 1.00 25.01 160 ALA B C 1
ATOM 2541 O O . ALA B 1 160 ? 0.683 43.177 11.816 1.00 24.69 160 ALA B O 1
ATOM 2543 N N . ILE B 1 161 ? -1.330 43.507 12.790 1.00 26.40 161 ILE B N 1
ATOM 2544 C CA . ILE B 1 161 ? -1.021 44.882 13.241 1.00 27.76 161 ILE B CA 1
ATOM 2545 C C . ILE B 1 161 ? -1.104 44.955 14.770 1.00 29.82 161 ILE B C 1
ATOM 2546 O O . ILE B 1 161 ? -2.005 44.382 15.374 1.00 28.84 161 ILE B O 1
ATOM 2551 N N . LEU B 1 162 ? -0.152 45.660 15.369 1.00 32.24 162 LEU B N 1
ATOM 2552 C CA . LEU B 1 162 ? 0.024 45.653 16.823 1.00 35.39 162 LEU B CA 1
ATOM 2553 C C . LEU B 1 162 ? 0.169 47.085 17.340 1.00 38.05 162 LEU B C 1
ATOM 2554 O O . LEU B 1 162 ? 0.798 47.952 16.670 1.00 38.46 162 LEU B O 1
ATOM 2559 N N . LYS B 1 163 ? -0.440 47.323 18.507 1.00 40.89 163 LYS B N 1
ATOM 2560 C CA . LYS B 1 163 ? -0.439 48.618 19.195 1.00 43.57 163 LYS B CA 1
ATOM 2561 C C . LYS B 1 163 ? 0.976 49.136 19.485 1.00 44.83 163 LYS B C 1
ATOM 2562 O O . LYS B 1 163 ? 1.856 48.365 19.869 1.00 45.46 163 LYS B O 1
ATOM 2568 N N . ASN B 1 164 ? 1.182 50.438 19.277 1.00 46.62 164 ASN B N 1
ATOM 2569 C CA . ASN B 1 164 ? 2.379 51.143 19.738 1.00 47.54 164 ASN B CA 1
ATOM 2570 C C . ASN B 1 164 ? 2.406 51.231 21.265 1.00 47.57 164 ASN B C 1
ATOM 2571 O O . ASN B 1 164 ? 2.055 52.267 21.839 1.00 47.61 164 ASN B O 1
#

CATH classification: 3.10.129.10

B-factor: mean 23.59, std 9.83, range [2.0, 64.69]

Radius of gyration: 20.06 Å; Cα contacts (8 Å, |Δi|>4): 672; chains: 2; bounding box: 51×58×43 Å

Solvent-accessible surface area: 14917 Å² total

Foldseek 3Di:
DAFDFFVVLLVVVQVVCVVPPVVCVCAKHFPGTHPWKTKIKGWQVSQADPVQFGDVVVLQVRQLSVQSVSSLCRSVPHDWDKFWPDKDDAAATQRTMKMKMWTDPDPVQSVVQVVCCVVPQKGKDKTKIFIANDPPDHDDPPDDGRDIMMTMMMIGHD/DVQQFQVSLLVVLQVCCVPPPVVCVCAWHWPDDHPFKTKIKGWQVSQADPVQFGPPVVLQVRQVSVQSCSSLCVNVVHDWDKFWPWKDDAQATANGMWMKMWGDDDPVQSVVQVVVCVVPQKGKDKTKIFTAHPDPDHPDPPDDGRDIMMTMMMIGHD

Sequence (316 aa):
NASLTPDQVSKKLKQFFSDHLPISQFGLEIESYDGDTLILTAPLEPNINDKQTAFGGSLYNAAVACWGVYLKTQEENIACNQVVTEGNKYIAPVYGRIRAICHAPDEEELANFFDHFERKGKARISLEAAIYNDACVKIEPETKPSVKFNGQYAILKNNASLTPDQVSKKLKQFFSDHLPISQFGLEIESYDGDTLILTAPLEPNINDKQTAFGGSLYNAAVACWGVYLKTQEENIACNQVVTEGNKYIAPVYYGRIRAICHAPDEEELANFFDHFERKGKARISLEAAIYNDACVKIEPETKPSVKFNGQYAILKN